Protein AF-R4MIS1-F1 (afdb_monomer)

Foldseek 3Di:
DDDPDPPPPPPPPVVDDLLVVQCVLPVDPALVVLLVLLVVLLVLLVVLLVVLVVLLVVLVVVAVPPDHDDVSVVVSVLSNLVSVVSNVSSVVSNVSSVLSVVVNVVSVVVNVLRDHSVVVVVLVVVLVVLVVVCPPVPCVVVNVVSVPPPSCSVDPPPPPPPPVPSVPVVVVVVVVCVVVVVVVVVVSNDPPDPPPDDD

Structure (mmCIF, N/CA/C/O backbone):
data_AF-R4MIS1-F1
#
_entry.id   AF-R4MIS1-F1
#
loop_
_atom_site.group_PDB
_atom_site.id
_atom_site.type_symbol
_atom_site.label_atom_id
_atom_site.label_alt_id
_atom_site.label_comp_id
_atom_site.label_asym_id
_atom_site.label_entity_id
_atom_site.label_seq_id
_atom_site.pdbx_PDB_ins_code
_atom_site.Cartn_x
_atom_site.Cartn_y
_atom_site.Cartn_z
_atom_site.occupancy
_atom_site.B_iso_or_equiv
_atom_site.auth_seq_id
_atom_site.auth_comp_id
_atom_site.auth_asym_id
_atom_site.auth_atom_id
_atom_site.pdbx_PDB_model_num
ATOM 1 N N . MET A 1 1 ? 33.352 -3.940 19.356 1.00 34.94 1 MET A N 1
ATOM 2 C CA . MET A 1 1 ? 32.421 -5.053 19.054 1.00 34.94 1 MET A CA 1
ATOM 3 C C . MET A 1 1 ? 31.011 -4.515 19.253 1.00 34.94 1 MET A C 1
ATOM 5 O O . MET A 1 1 ? 30.680 -4.221 20.384 1.00 34.94 1 MET A O 1
ATOM 9 N N . VAL A 1 2 ? 30.161 -4.227 18.272 1.00 36.38 2 VAL A N 1
ATOM 10 C CA . VAL A 1 2 ? 30.067 -4.556 16.845 1.00 36.38 2 VAL A CA 1
ATOM 11 C C . VAL A 1 2 ? 29.465 -3.311 16.170 1.00 36.38 2 VAL A C 1
ATOM 13 O O . VAL A 1 2 ? 28.300 -3.003 16.396 1.00 36.38 2 VAL A O 1
ATOM 16 N N . SER A 1 3 ? 30.259 -2.588 15.380 1.00 33.28 3 SER A N 1
ATOM 17 C CA . SER A 1 3 ? 29.791 -1.516 14.488 1.00 33.28 3 SER A CA 1
ATOM 18 C C . SER A 1 3 ? 29.853 -2.086 13.079 1.00 33.28 3 SER A C 1
ATOM 20 O O . SER A 1 3 ? 30.927 -2.149 12.491 1.00 33.28 3 SER A O 1
ATOM 22 N N . GLY A 1 4 ? 28.746 -2.635 12.590 1.00 35.41 4 GLY A N 1
ATOM 23 C CA . GLY A 1 4 ? 28.774 -3.414 11.353 1.00 35.41 4 GLY A CA 1
ATOM 24 C C . GLY A 1 4 ? 27.403 -3.682 10.762 1.00 35.41 4 GLY A C 1
ATOM 25 O O . GLY A 1 4 ? 27.147 -4.819 10.403 1.00 35.41 4 GLY A O 1
ATOM 26 N N . TRP A 1 5 ? 26.509 -2.685 10.713 1.00 34.47 5 TRP A N 1
ATOM 27 C CA . TRP A 1 5 ? 25.218 -2.822 10.015 1.00 34.47 5 TRP A CA 1
ATOM 28 C C . TRP A 1 5 ? 24.735 -1.542 9.296 1.00 34.47 5 TRP A C 1
ATOM 30 O O . TRP A 1 5 ? 23.648 -1.555 8.723 1.00 34.47 5 TRP A O 1
ATOM 40 N N . GLU A 1 6 ? 25.524 -0.460 9.226 1.00 36.69 6 GLU A N 1
ATOM 41 C CA . GLU A 1 6 ? 25.289 0.650 8.281 1.00 36.69 6 GLU A CA 1
ATOM 42 C C . GLU A 1 6 ? 25.833 0.330 6.879 1.00 36.69 6 GLU A C 1
ATOM 44 O O . GLU A 1 6 ? 26.604 1.081 6.289 1.00 36.69 6 GLU A O 1
ATOM 49 N N . GLY A 1 7 ? 25.393 -0.796 6.315 1.00 35.56 7 GLY A N 1
ATOM 50 C CA . GLY A 1 7 ? 25.329 -0.914 4.865 1.00 35.56 7 GLY A CA 1
ATOM 51 C C . GLY A 1 7 ? 24.214 0.009 4.397 1.00 35.56 7 GLY A C 1
ATOM 52 O O . GLY A 1 7 ? 23.032 -0.323 4.509 1.00 35.56 7 GLY A O 1
ATOM 53 N N . GLU A 1 8 ? 24.574 1.208 3.955 1.00 42.19 8 GLU A N 1
ATOM 54 C CA . GLU A 1 8 ? 23.691 2.065 3.182 1.00 42.19 8 GLU A CA 1
ATOM 55 C C . GLU A 1 8 ? 23.326 1.286 1.912 1.00 42.19 8 GLU A C 1
ATOM 57 O O . GLU A 1 8 ? 24.059 1.286 0.932 1.00 42.19 8 GLU A O 1
ATOM 62 N N . TRP A 1 9 ? 22.215 0.546 1.938 1.00 38.88 9 TRP A N 1
ATOM 63 C CA . TRP A 1 9 ? 21.625 -0.052 0.741 1.00 38.88 9 TRP A CA 1
ATOM 64 C C . TRP A 1 9 ? 21.030 1.068 -0.122 1.00 38.88 9 TRP A C 1
ATOM 66 O O . TRP A 1 9 ? 19.816 1.152 -0.314 1.00 38.88 9 TRP A O 1
ATOM 76 N N . VAL A 1 10 ? 21.871 1.987 -0.593 1.00 46.19 10 VAL A N 1
ATOM 77 C CA . VAL A 1 10 ? 21.536 2.818 -1.740 1.00 46.19 10 VAL A CA 1
ATOM 78 C C . VAL A 1 10 ? 21.623 1.877 -2.925 1.00 46.19 10 VAL A C 1
ATOM 80 O O . VAL A 1 10 ? 22.707 1.476 -3.332 1.00 46.19 10 VAL A O 1
ATOM 83 N N . MET A 1 11 ? 20.480 1.465 -3.466 1.00 55.16 11 MET A N 1
ATOM 84 C CA . MET A 1 11 ? 20.489 0.937 -4.824 1.00 55.16 11 MET A CA 1
ATOM 85 C C . MET A 1 11 ? 20.999 2.053 -5.737 1.00 55.16 11 MET A C 1
ATOM 87 O O . MET A 1 11 ? 20.314 3.058 -5.939 1.00 55.16 11 MET A O 1
ATOM 91 N N . GLU A 1 12 ? 22.212 1.896 -6.259 1.00 63.72 12 GLU A N 1
ATOM 92 C CA . GLU A 1 12 ? 22.824 2.838 -7.194 1.00 63.72 12 GLU A CA 1
ATOM 93 C C . GLU A 1 12 ? 22.238 2.659 -8.605 1.00 63.72 12 GLU A C 1
ATOM 95 O O . GLU A 1 12 ? 22.923 2.292 -9.556 1.00 63.72 12 GLU A O 1
ATOM 100 N N . PHE A 1 13 ? 20.947 2.969 -8.765 1.00 66.75 13 PHE A N 1
ATOM 101 C CA . PHE A 1 13 ? 20.306 3.087 -10.081 1.00 66.75 13 PHE A CA 1
ATOM 102 C C . PHE A 1 13 ? 21.071 3.992 -11.070 1.00 66.75 13 PHE A C 1
ATOM 104 O O . PHE A 1 13 ? 21.070 3.670 -12.257 1.00 66.75 13 PHE A O 1
ATOM 111 N N . PRO A 1 14 ? 21.762 5.078 -10.647 1.00 72.50 14 PRO A N 1
ATOM 112 C CA . PRO A 1 14 ? 22.545 5.907 -11.567 1.00 72.50 14 PRO A CA 1
ATOM 113 C C . PRO A 1 14 ? 23.753 5.208 -12.210 1.00 72.50 14 PRO A C 1
ATOM 115 O O . PRO A 1 14 ? 24.232 5.681 -13.236 1.00 72.50 14 PRO A O 1
ATOM 118 N N . VAL A 1 15 ? 24.261 4.126 -11.610 1.00 76.25 15 VAL A N 1
ATOM 119 C CA . VAL A 1 15 ? 25.457 3.405 -12.085 1.00 76.25 15 VAL A CA 1
ATOM 120 C C . VAL A 1 15 ? 25.074 2.178 -12.922 1.00 76.25 15 VAL A C 1
ATOM 122 O O . VAL A 1 15 ? 25.876 1.679 -13.712 1.00 76.25 15 VAL A O 1
ATOM 125 N N . LEU A 1 16 ? 23.827 1.712 -12.807 1.00 77.50 16 LEU A N 1
ATOM 126 C CA . LEU A 1 16 ? 23.295 0.632 -13.630 1.00 77.50 16 LEU A CA 1
ATOM 127 C C . LEU A 1 16 ? 23.046 1.095 -15.074 1.00 77.50 16 LEU A C 1
ATOM 129 O O . LEU A 1 16 ? 22.579 2.215 -15.308 1.00 77.50 16 LEU A O 1
ATOM 133 N N . PRO A 1 17 ? 23.308 0.229 -16.066 1.00 83.81 17 PRO A N 1
ATOM 134 C CA . PRO A 1 17 ? 23.044 0.560 -17.454 1.00 83.81 17 PRO A CA 1
ATOM 135 C C . PRO A 1 17 ? 21.520 0.594 -17.719 1.00 83.81 17 PRO A C 1
ATOM 137 O O . PRO A 1 17 ? 20.744 -0.068 -17.016 1.00 83.81 17 PRO A O 1
ATOM 140 N N . PRO A 1 18 ? 21.057 1.362 -18.723 1.00 83.38 18 PRO A N 1
ATOM 141 C CA . PRO A 1 18 ? 19.630 1.573 -18.982 1.00 83.38 18 PRO A CA 1
ATOM 142 C C . PRO A 1 18 ? 18.861 0.281 -19.292 1.00 83.38 18 PRO A C 1
ATOM 144 O O . PRO A 1 18 ? 17.664 0.213 -19.032 1.00 83.38 18 PRO A O 1
ATOM 147 N N . GLU A 1 19 ? 19.526 -0.760 -19.794 1.00 87.75 19 GLU A N 1
ATOM 148 C CA . GLU A 1 19 ? 18.958 -2.095 -20.013 1.00 87.75 19 GLU A CA 1
ATOM 149 C C . GLU A 1 19 ? 18.464 -2.717 -18.706 1.00 87.75 19 GLU A C 1
ATOM 151 O O . GLU A 1 19 ? 17.365 -3.254 -18.643 1.00 87.75 19 GLU A O 1
ATOM 156 N N . ILE A 1 20 ? 19.269 -2.616 -17.649 1.00 85.62 20 ILE A N 1
ATOM 157 C CA . ILE A 1 20 ? 18.944 -3.210 -16.354 1.00 85.62 20 ILE A CA 1
ATOM 158 C C . ILE A 1 20 ? 17.874 -2.371 -15.660 1.00 85.62 20 ILE A C 1
ATOM 160 O O . ILE A 1 20 ? 16.881 -2.918 -15.193 1.00 85.62 20 ILE A O 1
ATOM 164 N N . ASN A 1 21 ? 18.022 -1.044 -15.661 1.00 85.12 21 ASN A N 1
ATOM 165 C CA . ASN A 1 21 ? 17.036 -0.148 -15.052 1.00 85.12 21 ASN A CA 1
ATOM 166 C C . ASN A 1 21 ? 15.652 -0.266 -15.708 1.00 85.12 21 ASN A C 1
ATOM 168 O O . ASN A 1 21 ? 14.647 -0.325 -15.002 1.00 85.12 21 ASN A O 1
ATOM 172 N N . SER A 1 22 ? 15.593 -0.336 -17.043 1.00 84.31 22 SER A N 1
ATOM 173 C CA . SER A 1 22 ? 14.330 -0.511 -17.770 1.00 84.31 22 SER A CA 1
ATOM 174 C C . SER A 1 22 ? 13.710 -1.878 -17.499 1.00 84.31 22 SER A C 1
ATOM 176 O O . SER A 1 22 ? 12.552 -1.948 -17.107 1.00 84.31 22 SER A O 1
ATOM 178 N N . VAL A 1 23 ? 14.468 -2.972 -17.601 1.00 88.81 23 VAL A N 1
ATOM 179 C CA . VAL A 1 23 ? 13.920 -4.310 -17.337 1.00 88.81 23 VAL A CA 1
ATOM 180 C C . VAL A 1 23 ? 13.405 -4.434 -15.902 1.00 88.81 23 VAL A C 1
ATOM 182 O O . VAL A 1 23 ? 12.286 -4.902 -15.718 1.00 88.81 23 VAL A O 1
ATOM 185 N N . LEU A 1 24 ? 14.150 -3.950 -14.901 1.00 88.81 24 LEU A N 1
ATOM 186 C CA . LEU A 1 24 ? 13.719 -3.985 -13.496 1.00 88.81 24 LEU A CA 1
ATOM 187 C C . LEU A 1 24 ? 12.396 -3.245 -13.261 1.00 88.81 24 LEU A C 1
ATOM 189 O O . LEU A 1 24 ? 11.586 -3.685 -12.446 1.00 88.81 24 LEU A O 1
ATOM 193 N N . MET A 1 25 ? 12.172 -2.134 -13.966 1.00 89.19 25 MET A N 1
ATOM 194 C CA . MET A 1 25 ? 10.945 -1.353 -13.834 1.00 89.19 25 MET A CA 1
ATOM 195 C C . MET A 1 25 ? 9.733 -2.050 -14.478 1.00 89.19 25 MET A C 1
ATOM 197 O O . MET A 1 25 ? 8.622 -1.956 -13.958 1.00 89.19 25 MET A O 1
ATOM 201 N N . TYR A 1 26 ? 9.945 -2.778 -15.579 1.00 89.75 26 TYR A N 1
ATOM 202 C CA . TYR A 1 26 ? 8.876 -3.405 -16.368 1.00 89.75 26 TYR A CA 1
ATOM 203 C C . TYR A 1 26 ? 8.601 -4.877 -16.006 1.00 89.75 26 TYR A C 1
ATOM 205 O O . TYR A 1 26 ? 7.531 -5.386 -16.328 1.00 89.75 26 TYR A O 1
ATOM 213 N N . SER A 1 27 ? 9.517 -5.582 -15.333 1.00 88.19 27 SER A N 1
ATOM 214 C CA . SER A 1 27 ? 9.390 -7.025 -15.052 1.00 88.19 27 SER A CA 1
ATOM 215 C C . SER A 1 27 ? 8.626 -7.373 -13.763 1.00 88.19 27 SER A C 1
ATOM 217 O O . SER A 1 27 ? 8.605 -8.535 -13.359 1.00 88.19 27 SER A O 1
ATOM 219 N N . GLY A 1 28 ? 8.062 -6.384 -13.064 1.00 87.25 28 GLY A N 1
ATOM 220 C CA . GLY A 1 28 ? 7.367 -6.573 -11.786 1.00 87.25 28 GLY A CA 1
ATOM 221 C C . GLY A 1 28 ? 5.874 -6.897 -11.922 1.00 87.25 28 GLY A C 1
ATOM 222 O O . GLY A 1 28 ? 5.277 -6.743 -12.980 1.00 87.25 28 GLY A O 1
ATOM 223 N N . ALA A 1 29 ? 5.233 -7.262 -10.807 1.00 89.75 29 ALA A N 1
ATOM 224 C CA . ALA A 1 29 ? 3.784 -7.514 -10.731 1.00 89.75 29 ALA A CA 1
ATOM 225 C C . ALA A 1 29 ? 2.900 -6.251 -10.899 1.00 89.75 29 ALA A C 1
ATOM 227 O O . ALA A 1 29 ? 1.676 -6.327 -10.788 1.00 89.75 29 ALA A O 1
ATOM 228 N N . GLY A 1 30 ? 3.510 -5.085 -11.135 1.00 91.69 30 GLY A N 1
ATOM 229 C CA . GLY A 1 30 ? 2.828 -3.800 -11.268 1.00 91.69 30 GLY A CA 1
ATOM 230 C C . GLY A 1 30 ? 2.241 -3.267 -9.955 1.00 91.69 30 GLY A C 1
ATOM 231 O O . GLY A 1 30 ? 2.587 -3.711 -8.859 1.00 91.69 30 GLY A O 1
ATOM 232 N N . SER A 1 31 ? 1.341 -2.288 -10.069 1.00 95.25 31 SER A N 1
ATOM 233 C CA . SER A 1 31 ? 0.697 -1.615 -8.932 1.00 95.25 31 SER A CA 1
ATOM 234 C C . SER A 1 31 ? -0.484 -2.389 -8.334 1.00 95.25 31 SER A C 1
ATOM 236 O O . SER A 1 31 ? -0.856 -2.147 -7.183 1.00 95.25 31 SER A O 1
ATOM 238 N N . SER A 1 32 ? -1.055 -3.346 -9.073 1.00 96.12 32 SER A N 1
ATOM 239 C CA . SER A 1 32 ? -2.282 -4.059 -8.687 1.00 96.12 32 SER A CA 1
ATOM 240 C C . SER A 1 32 ? -2.214 -4.731 -7.303 1.00 96.12 32 SER A C 1
ATOM 242 O O . SER A 1 32 ? -3.118 -4.485 -6.500 1.00 96.12 32 SER A O 1
ATOM 244 N N . PRO A 1 33 ? -1.153 -5.481 -6.930 1.00 96.75 33 PRO A N 1
ATOM 245 C CA . PRO A 1 33 ? -1.073 -6.087 -5.599 1.00 96.75 33 PRO A CA 1
ATOM 246 C C . PRO A 1 33 ? -1.053 -5.057 -4.462 1.00 96.75 33 PRO A C 1
ATOM 248 O O . PRO A 1 33 ? -1.605 -5.297 -3.389 1.00 96.75 33 PRO A O 1
ATOM 251 N N . LEU A 1 34 ? -0.439 -3.891 -4.691 1.00 95.94 34 LEU A N 1
ATOM 252 C CA . LEU A 1 34 ? -0.365 -2.826 -3.693 1.00 95.94 34 LEU A CA 1
ATOM 253 C C . LEU A 1 34 ? -1.699 -2.076 -3.562 1.00 95.94 34 LEU A C 1
ATOM 255 O O . LEU A 1 34 ? -2.068 -1.686 -2.456 1.00 95.94 34 LEU A O 1
ATOM 259 N N . LEU A 1 35 ? -2.452 -1.936 -4.658 1.00 98.19 35 LEU A N 1
ATOM 260 C CA . LEU A 1 35 ? -3.831 -1.436 -4.633 1.00 98.19 35 LEU A CA 1
ATOM 261 C C . LEU A 1 35 ? -4.778 -2.408 -3.918 1.00 98.19 35 LEU A C 1
ATOM 263 O O . LEU A 1 35 ? -5.587 -1.972 -3.103 1.00 98.19 35 LEU A O 1
ATOM 267 N N . ALA A 1 36 ? -4.644 -3.714 -4.160 1.00 98.06 36 ALA A N 1
ATOM 268 C CA . ALA A 1 36 ? -5.403 -4.734 -3.438 1.00 98.06 36 ALA A CA 1
ATOM 269 C C . ALA A 1 36 ? -5.094 -4.698 -1.932 1.00 98.06 36 ALA A C 1
ATOM 271 O O . ALA A 1 36 ? -6.005 -4.742 -1.107 1.00 98.06 36 ALA A O 1
ATOM 272 N N . ALA A 1 37 ? -3.818 -4.535 -1.566 1.00 97.62 37 ALA A N 1
ATOM 273 C CA . ALA A 1 37 ? -3.424 -4.341 -0.176 1.00 97.62 37 ALA A CA 1
ATOM 274 C C . ALA A 1 37 ? -4.030 -3.060 0.422 1.00 97.62 37 ALA A C 1
ATOM 276 O O . ALA A 1 37 ? -4.490 -3.092 1.559 1.00 97.62 37 ALA A O 1
ATOM 277 N N . ALA A 1 38 ? -4.062 -1.948 -0.322 1.00 97.88 38 ALA A N 1
ATOM 278 C CA . ALA A 1 38 ? -4.701 -0.711 0.131 1.00 97.88 38 ALA A CA 1
ATOM 279 C C . ALA A 1 38 ? -6.193 -0.924 0.431 1.00 97.88 38 ALA A C 1
ATOM 281 O O . ALA A 1 38 ? -6.645 -0.557 1.510 1.00 97.88 38 ALA A O 1
ATOM 282 N N . ALA A 1 39 ? -6.922 -1.591 -0.468 1.00 98.38 39 ALA A N 1
ATOM 283 C CA . ALA A 1 39 ? -8.332 -1.916 -0.264 1.00 98.38 39 ALA A CA 1
ATOM 284 C C . ALA A 1 39 ? -8.557 -2.821 0.961 1.00 98.38 39 ALA A C 1
ATOM 286 O O . ALA A 1 39 ? -9.485 -2.598 1.731 1.00 98.38 39 ALA A O 1
ATOM 287 N N . ALA A 1 40 ? -7.684 -3.807 1.188 1.00 98.44 40 ALA A N 1
ATOM 288 C CA . ALA A 1 40 ? -7.757 -4.653 2.379 1.00 98.44 40 ALA A CA 1
ATOM 289 C C . ALA A 1 40 ? -7.520 -3.863 3.682 1.00 98.44 40 ALA A C 1
ATOM 291 O O . ALA A 1 40 ? -8.163 -4.140 4.693 1.00 98.44 40 ALA A O 1
ATOM 292 N N . TRP A 1 41 ? -6.621 -2.871 3.667 1.00 98.06 41 TRP A N 1
ATOM 293 C CA . TRP A 1 41 ? -6.409 -1.978 4.811 1.00 98.06 41 TRP A CA 1
ATOM 294 C C . TRP A 1 41 ? -7.605 -1.058 5.071 1.00 98.06 41 TRP A C 1
ATOM 296 O O . TRP A 1 41 ? -7.920 -0.834 6.237 1.00 98.06 41 TRP A O 1
ATOM 306 N N . ASP A 1 42 ? -8.285 -0.572 4.030 1.00 98.50 42 ASP A N 1
ATOM 307 C CA . ASP A 1 42 ? -9.529 0.189 4.202 1.00 98.50 42 ASP A CA 1
ATOM 308 C C . ASP A 1 42 ? -10.640 -0.688 4.790 1.00 98.50 42 ASP A C 1
ATOM 310 O O . ASP A 1 42 ? -11.254 -0.303 5.779 1.00 98.50 42 ASP A O 1
ATOM 314 N N . GLY A 1 43 ? -10.829 -1.907 4.273 1.00 98.38 43 GLY A N 1
ATOM 315 C CA . GLY A 1 43 ? -11.800 -2.847 4.844 1.00 98.38 43 GLY A CA 1
ATOM 316 C C . GLY A 1 43 ? -11.512 -3.161 6.317 1.00 98.38 43 GLY A C 1
ATOM 317 O O . GLY A 1 43 ? -12.417 -3.180 7.146 1.00 98.38 43 GLY A O 1
ATOM 318 N N . LEU A 1 44 ? -10.237 -3.324 6.693 1.00 98.25 44 LEU A N 1
ATOM 319 C CA . LEU A 1 44 ? -9.861 -3.483 8.100 1.00 98.25 44 LEU A CA 1
ATOM 320 C C . LEU A 1 44 ? -10.178 -2.234 8.938 1.00 98.25 44 LEU A C 1
ATOM 322 O O . LEU A 1 44 ? -10.556 -2.365 10.102 1.00 98.25 44 LEU A O 1
ATOM 326 N N . ALA A 1 45 ? -10.006 -1.032 8.386 1.00 97.88 45 ALA A N 1
ATOM 327 C CA . ALA A 1 45 ? -10.360 0.197 9.085 1.00 97.88 45 ALA A CA 1
ATOM 328 C C . ALA A 1 45 ? -11.866 0.286 9.356 1.00 97.88 45 ALA A C 1
ATOM 330 O O . ALA A 1 45 ? -12.259 0.605 10.479 1.00 97.88 45 ALA A O 1
ATOM 331 N N . GLU A 1 46 ? -12.688 -0.051 8.363 1.00 98.31 46 GLU A N 1
ATOM 332 C CA . GLU A 1 46 ? -14.147 -0.081 8.482 1.00 98.31 46 GLU A CA 1
ATOM 333 C C . GLU A 1 46 ? -14.603 -1.071 9.560 1.00 98.31 46 GLU A C 1
ATOM 335 O O . GLU A 1 46 ? -15.371 -0.697 10.448 1.00 98.31 46 GLU A O 1
ATOM 340 N N . GLU A 1 47 ? -14.071 -2.296 9.555 1.00 98.50 47 GLU A N 1
ATOM 341 C CA . GLU A 1 47 ? -14.394 -3.320 10.559 1.00 98.50 47 GLU A CA 1
ATOM 342 C C . GLU A 1 47 ? -13.965 -2.913 11.976 1.00 98.50 47 GLU A C 1
ATOM 344 O O . GLU A 1 47 ? -14.688 -3.118 12.951 1.00 98.50 47 GLU A O 1
ATOM 349 N N . LEU A 1 48 ? -12.797 -2.284 12.128 1.00 97.94 48 LEU A N 1
ATOM 350 C CA . LEU A 1 48 ? -12.348 -1.792 13.434 1.00 97.94 48 LEU A CA 1
ATOM 351 C C . LEU A 1 48 ? -13.175 -0.594 13.916 1.00 97.94 48 LEU A C 1
ATOM 353 O O . LEU A 1 48 ? -13.454 -0.480 15.112 1.00 97.94 48 LEU A O 1
ATOM 357 N N . GLY A 1 49 ? -13.579 0.288 13.000 1.00 97.88 49 GLY A N 1
ATOM 358 C CA . GLY A 1 49 ? -14.471 1.407 13.287 1.00 97.88 49 GLY A CA 1
ATOM 359 C C . GLY A 1 49 ? -15.860 0.932 13.713 1.00 97.88 49 GLY A C 1
ATOM 360 O O . GLY A 1 49 ? -16.378 1.382 14.739 1.00 97.88 49 GLY A O 1
ATOM 361 N N . SER A 1 50 ? -16.438 -0.028 12.986 1.00 98.12 50 SER A N 1
ATOM 362 C CA . SER A 1 50 ? -17.735 -0.628 13.313 1.00 98.12 50 SER A CA 1
ATOM 363 C C . SER A 1 50 ? -17.683 -1.365 14.656 1.00 98.12 50 SER A C 1
ATOM 365 O O . SER A 1 50 ? -18.576 -1.189 15.491 1.00 98.12 50 SER A O 1
ATOM 367 N N . ALA A 1 51 ? -16.596 -2.093 14.930 1.00 97.94 51 ALA A N 1
ATOM 368 C CA . ALA A 1 51 ? -16.363 -2.751 16.209 1.00 97.94 51 ALA A CA 1
ATOM 369 C C . ALA A 1 51 ? -16.267 -1.746 17.367 1.00 97.94 51 ALA A C 1
ATOM 371 O O . ALA A 1 51 ? -16.857 -1.977 18.424 1.00 97.94 51 ALA A O 1
ATOM 372 N N . ALA A 1 52 ? -15.580 -0.613 17.177 1.00 97.19 52 ALA A N 1
ATOM 373 C CA . ALA A 1 52 ? -15.485 0.441 18.188 1.00 97.19 52 ALA A CA 1
ATOM 374 C C . ALA A 1 52 ? -16.865 1.023 18.533 1.00 97.19 52 ALA A C 1
ATOM 376 O O . ALA A 1 52 ? -17.202 1.171 19.711 1.00 97.19 52 ALA A O 1
ATOM 377 N N . VAL A 1 53 ? -17.676 1.312 17.508 1.00 97.19 53 VAL A N 1
ATOM 378 C CA . VAL A 1 53 ? -19.045 1.816 17.680 1.00 97.19 53 VAL A CA 1
ATOM 379 C C . VAL A 1 53 ? -19.916 0.773 18.375 1.00 97.19 53 VAL A C 1
ATOM 381 O O . VAL A 1 53 ? -20.549 1.095 19.378 1.00 97.19 53 VAL A O 1
ATOM 384 N N . SER A 1 54 ? -19.910 -0.473 17.900 1.00 97.50 54 SER A N 1
ATOM 385 C CA . SER A 1 54 ? -20.689 -1.577 18.475 1.00 97.50 54 SER A CA 1
ATOM 386 C C . SER A 1 54 ? -20.350 -1.805 19.951 1.00 97.50 54 SER A C 1
ATOM 388 O O . SER A 1 54 ? -21.241 -1.846 20.801 1.00 97.50 54 SER A O 1
ATOM 390 N N . PHE A 1 55 ? -19.059 -1.838 20.292 1.00 96.00 55 PHE A N 1
ATOM 391 C CA . PHE A 1 55 ? -18.605 -1.969 21.675 1.00 96.00 55 PHE A CA 1
ATOM 392 C C . PHE A 1 55 ? -19.073 -0.794 22.550 1.00 96.00 55 PHE A C 1
ATOM 394 O O . PHE A 1 55 ? -19.519 -0.994 23.684 1.00 96.00 55 PHE A O 1
ATOM 401 N N . GLY A 1 56 ? -19.025 0.429 22.013 1.00 93.50 56 GLY A N 1
ATOM 402 C CA . GLY A 1 56 ? -19.562 1.617 22.672 1.00 93.50 56 GLY A CA 1
ATOM 403 C C . GLY A 1 56 ? -21.067 1.520 22.939 1.00 93.50 56 GLY A C 1
ATOM 404 O O . GLY A 1 56 ? -21.497 1.820 24.051 1.00 93.50 56 GLY A O 1
ATOM 405 N N . GLN A 1 57 ? -21.851 1.044 21.965 1.00 94.38 57 GLN A N 1
ATOM 406 C CA . GLN A 1 57 ? -23.303 0.858 22.100 1.00 94.38 57 GLN A CA 1
ATOM 407 C C . GLN A 1 57 ? -23.666 -0.210 23.136 1.00 94.38 57 GLN A C 1
ATOM 409 O O . GLN A 1 57 ? -24.564 -0.005 23.949 1.00 94.38 57 GLN A O 1
ATOM 414 N N . VAL A 1 58 ? -22.955 -1.341 23.153 1.00 94.12 58 VAL A N 1
ATOM 415 C CA . VAL A 1 58 ? -23.179 -2.390 24.160 1.00 94.12 58 VAL A CA 1
ATOM 416 C C . VAL A 1 58 ? -22.858 -1.866 25.559 1.00 94.12 58 VAL A C 1
ATOM 418 O O . VAL A 1 58 ? -23.632 -2.078 26.493 1.00 94.12 58 VAL A O 1
ATOM 421 N N . THR A 1 59 ? -21.748 -1.139 25.706 1.00 92.44 59 THR A N 1
ATOM 422 C CA . THR A 1 59 ? -21.331 -0.573 26.996 1.00 92.44 59 THR A CA 1
ATOM 423 C C . THR A 1 59 ? -22.333 0.470 27.495 1.00 92.44 59 THR A C 1
ATOM 425 O O . THR A 1 59 ? -22.749 0.419 28.653 1.00 92.44 59 THR A O 1
ATOM 428 N N . SER A 1 60 ? -22.765 1.395 26.631 1.00 90.12 60 SER A N 1
ATOM 429 C CA . SER A 1 60 ? -23.748 2.416 27.004 1.00 90.12 60 SER A CA 1
ATOM 430 C C . SER A 1 60 ? -25.103 1.790 27.338 1.00 90.12 60 SER A C 1
ATOM 432 O O . SER A 1 60 ? -25.653 2.090 28.397 1.00 90.12 60 SER A O 1
ATOM 434 N N . GLY A 1 61 ? -25.592 0.858 26.515 1.00 91.56 61 GLY A N 1
ATOM 435 C CA . GLY A 1 61 ? -26.849 0.145 26.739 1.00 91.56 61 GLY A CA 1
ATOM 436 C C . GLY A 1 61 ? -26.878 -0.622 28.062 1.00 91.56 61 GLY A C 1
ATOM 437 O O . GLY A 1 61 ? -27.870 -0.558 28.787 1.00 91.56 61 GLY A O 1
ATOM 438 N N . LEU A 1 62 ? -25.772 -1.278 28.431 1.00 89.81 62 LEU A N 1
ATOM 439 C CA . LEU A 1 62 ? -25.642 -1.980 29.711 1.00 89.81 62 LEU A CA 1
ATOM 440 C C . LEU A 1 62 ? -25.782 -1.020 30.907 1.00 89.81 62 LEU A C 1
ATOM 442 O O . LEU A 1 62 ? -26.492 -1.329 31.863 1.00 89.81 62 LEU A O 1
ATOM 446 N N . THR A 1 63 ? -25.133 0.148 30.842 1.00 89.50 63 THR A N 1
ATOM 447 C CA . THR A 1 63 ? -25.154 1.151 31.928 1.00 89.50 63 THR A CA 1
ATOM 448 C C . THR A 1 63 ? -26.406 2.028 31.965 1.00 89.50 63 THR A C 1
ATOM 450 O O . THR A 1 63 ? -26.697 2.629 32.997 1.00 89.50 63 THR A O 1
ATOM 453 N N . ALA A 1 64 ? -27.159 2.092 30.865 1.00 86.56 64 ALA A N 1
ATOM 454 C CA . ALA A 1 64 ? -28.448 2.778 30.789 1.00 86.56 64 ALA A CA 1
ATOM 455 C C . ALA A 1 64 ? -29.626 1.901 31.263 1.00 86.56 64 ALA A C 1
ATOM 457 O O . ALA A 1 64 ? -30.727 2.408 31.467 1.00 86.56 64 ALA A O 1
ATOM 458 N N . GLY A 1 65 ? -29.409 0.589 31.413 1.00 84.88 65 GLY A N 1
ATOM 459 C CA . GLY A 1 65 ? -30.418 -0.379 31.840 1.00 84.88 65 GLY A CA 1
ATOM 460 C C . GLY A 1 65 ? -30.613 -0.442 33.358 1.00 84.88 65 GLY A C 1
ATOM 461 O O . GLY A 1 65 ? -30.535 0.556 34.067 1.00 84.88 65 GLY A O 1
ATOM 462 N N . VAL A 1 66 ? -30.881 -1.641 33.879 1.00 86.44 66 VAL A N 1
ATOM 463 C CA . VAL A 1 66 ? -31.139 -1.865 35.318 1.00 86.44 66 VAL A CA 1
ATOM 464 C C . VAL A 1 66 ? -29.859 -1.739 36.159 1.00 86.44 66 VAL A C 1
ATOM 466 O O . VAL A 1 66 ? -29.918 -1.441 37.351 1.00 86.44 66 VAL A O 1
ATOM 469 N N . TRP A 1 67 ? -28.686 -1.943 35.552 1.00 86.69 67 TRP A N 1
ATOM 470 C CA . TRP A 1 67 ? -27.404 -1.859 36.244 1.00 86.69 67 TRP A CA 1
ATOM 471 C C . TRP A 1 67 ? -26.870 -0.421 36.259 1.00 86.69 67 TRP A C 1
ATOM 473 O O . TRP A 1 67 ? -26.171 0.008 35.345 1.00 86.69 67 TRP A O 1
ATOM 483 N N . GLN A 1 68 ? -27.206 0.320 37.317 1.00 89.56 68 GLN A N 1
ATOM 484 C CA . GLN A 1 68 ? -26.830 1.726 37.499 1.00 89.56 68 GLN A CA 1
ATOM 485 C C . GLN A 1 68 ? -26.033 1.947 38.795 1.00 89.56 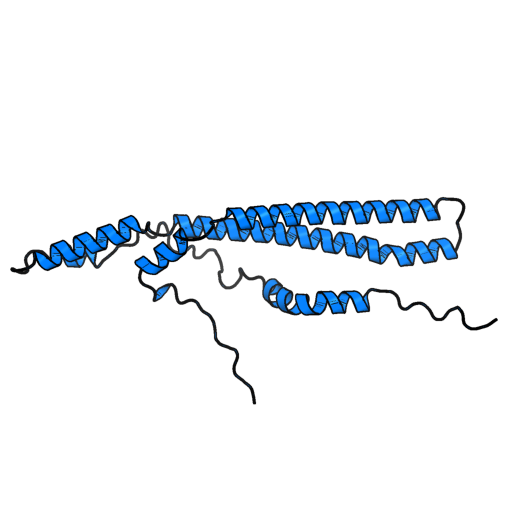68 GLN A C 1
ATOM 487 O O . GLN A 1 68 ? -26.004 1.102 39.690 1.00 89.56 68 GLN A O 1
ATOM 492 N N . GLY A 1 69 ? -25.382 3.108 38.901 1.00 90.06 69 GLY A N 1
ATOM 493 C CA . GLY A 1 69 ? -24.619 3.531 40.080 1.00 90.06 69 GLY A CA 1
ATOM 494 C C . GLY A 1 69 ? -23.100 3.503 39.881 1.00 90.06 69 GLY A C 1
ATOM 495 O O . GLY A 1 69 ? -22.596 3.312 38.774 1.00 90.06 69 GLY A O 1
ATOM 496 N N . ALA A 1 70 ? -22.350 3.708 40.968 1.00 91.50 70 ALA A N 1
ATOM 497 C CA . ALA A 1 70 ? -20.897 3.910 40.917 1.00 91.50 70 ALA A CA 1
ATOM 498 C C . ALA A 1 70 ? -20.129 2.739 40.271 1.00 91.50 70 ALA A C 1
ATOM 500 O O . ALA A 1 70 ? -19.146 2.964 39.567 1.00 91.50 70 ALA A O 1
ATOM 501 N N . ALA A 1 71 ? -20.594 1.500 40.461 1.00 89.81 71 ALA A N 1
ATOM 502 C CA . ALA A 1 71 ? -19.986 0.317 39.851 1.00 89.81 71 ALA A CA 1
ATOM 503 C C . ALA A 1 71 ? -20.168 0.282 38.321 1.00 89.81 71 ALA A C 1
ATOM 505 O O . ALA A 1 71 ? -19.212 0.002 37.600 1.00 89.81 71 ALA A O 1
ATOM 506 N N . ALA A 1 72 ? -21.363 0.621 37.825 1.00 91.62 72 ALA A N 1
ATOM 507 C CA . ALA A 1 72 ? -21.643 0.703 36.392 1.00 91.62 72 ALA A CA 1
ATOM 508 C C . ALA A 1 72 ? -20.820 1.824 35.731 1.00 91.62 72 ALA A C 1
ATOM 510 O O . ALA A 1 72 ? -20.187 1.607 34.698 1.00 91.62 72 ALA A O 1
ATOM 511 N N . ALA A 1 73 ? -20.739 2.994 36.379 1.00 89.94 73 ALA A N 1
ATOM 512 C CA . ALA A 1 73 ? -19.911 4.110 35.917 1.00 89.94 73 ALA A CA 1
ATOM 513 C C . ALA A 1 73 ? -18.414 3.748 35.863 1.00 89.94 73 ALA A C 1
ATOM 515 O O . ALA A 1 73 ? -17.733 4.071 34.888 1.00 89.94 73 ALA A O 1
ATOM 516 N N . ALA A 1 74 ? -17.902 3.035 36.872 1.00 92.12 74 ALA A N 1
ATOM 517 C CA . ALA A 1 74 ? -16.518 2.564 36.888 1.00 92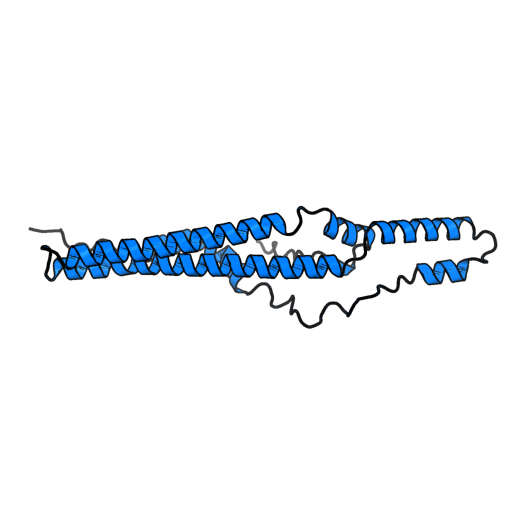.12 74 ALA A CA 1
ATOM 518 C C . ALA A 1 74 ? -16.226 1.568 35.752 1.00 92.12 74 ALA A C 1
ATOM 520 O O . ALA A 1 74 ? -15.157 1.626 35.144 1.00 92.12 74 ALA A O 1
ATOM 521 N N . MET A 1 75 ? -17.175 0.683 35.429 1.00 90.81 75 MET A N 1
ATOM 522 C CA . MET A 1 75 ? -17.012 -0.287 34.343 1.00 90.81 75 MET A CA 1
ATOM 523 C C . MET A 1 75 ? -17.035 0.393 32.966 1.00 90.81 75 MET A C 1
ATOM 525 O O . MET A 1 75 ? -16.141 0.144 32.158 1.00 90.81 75 MET A O 1
ATOM 529 N N . ALA A 1 76 ? -17.956 1.336 32.729 1.00 90.94 76 ALA A N 1
ATOM 530 C CA . ALA A 1 76 ? -17.961 2.140 31.503 1.00 90.94 76 ALA A CA 1
ATOM 531 C C . ALA A 1 76 ? -16.654 2.928 31.315 1.00 90.94 76 ALA A C 1
ATOM 533 O O . ALA A 1 76 ? -16.087 2.945 30.220 1.00 90.94 76 ALA A O 1
ATOM 534 N N . ALA A 1 77 ? -16.128 3.524 32.390 1.00 91.69 77 ALA A N 1
ATOM 535 C CA . ALA A 1 77 ? -14.841 4.215 32.353 1.00 91.69 77 ALA A CA 1
ATOM 536 C C . ALA A 1 77 ? -13.673 3.265 32.025 1.00 91.69 77 ALA A C 1
ATOM 538 O O . ALA A 1 77 ? -12.766 3.644 31.286 1.00 91.69 77 ALA A O 1
ATOM 539 N N . ALA A 1 78 ? -13.701 2.027 32.528 1.00 92.88 78 ALA A N 1
ATOM 540 C CA . ALA A 1 78 ? -12.690 1.012 32.230 1.00 92.88 78 ALA A CA 1
ATOM 541 C C . ALA A 1 78 ? -12.785 0.455 30.796 1.00 92.88 78 ALA A C 1
ATOM 543 O O . ALA A 1 78 ? -11.774 0.033 30.237 1.00 92.88 78 ALA A O 1
ATOM 544 N N . ALA A 1 79 ? -13.978 0.466 30.197 1.00 92.00 79 ALA A N 1
ATOM 545 C CA . ALA A 1 79 ? -14.232 -0.011 28.839 1.00 92.00 79 ALA A CA 1
ATOM 546 C C . ALA A 1 79 ? -13.852 1.024 27.758 1.00 92.00 79 ALA A C 1
ATOM 548 O O . ALA A 1 79 ? -13.392 0.655 26.674 1.00 92.00 79 ALA A O 1
ATOM 549 N N . ALA A 1 80 ? -13.978 2.324 28.050 1.00 90.75 80 ALA A N 1
ATOM 550 C CA . ALA A 1 80 ? -13.716 3.404 27.092 1.00 90.75 80 ALA A CA 1
ATOM 551 C C . ALA A 1 80 ? -12.326 3.358 26.403 1.00 90.75 80 ALA A C 1
ATOM 553 O O . ALA A 1 80 ? -12.265 3.581 25.189 1.00 90.75 80 ALA A O 1
ATOM 554 N N . PRO A 1 81 ? -11.209 3.024 27.088 1.00 95.06 81 PRO A N 1
ATOM 555 C CA . PRO A 1 81 ? -9.898 2.902 26.450 1.00 95.06 81 PRO A CA 1
ATOM 556 C C . PRO A 1 81 ? -9.842 1.853 25.336 1.00 95.06 81 PRO A C 1
ATOM 558 O O . PRO A 1 81 ? -9.093 2.036 24.379 1.00 95.06 81 PRO A O 1
ATOM 561 N N . TYR A 1 82 ? -10.629 0.776 25.427 1.00 93.31 82 TYR A N 1
ATOM 562 C CA . TYR A 1 82 ? -10.657 -0.266 24.400 1.00 93.31 82 TYR A CA 1
ATOM 563 C C . TYR A 1 82 ? -11.355 0.216 23.124 1.00 93.31 82 TYR A C 1
ATOM 565 O O . TYR A 1 82 ? -10.802 0.070 22.035 1.00 93.31 82 TYR A O 1
ATOM 573 N N . ALA A 1 83 ? -12.504 0.888 23.254 1.00 93.81 83 ALA A N 1
ATOM 574 C CA . ALA A 1 83 ? -13.173 1.538 22.124 1.00 93.81 83 ALA A CA 1
ATOM 575 C C . ALA A 1 83 ? -12.265 2.586 21.456 1.00 93.81 83 ALA A C 1
ATOM 577 O O . ALA A 1 83 ? -12.137 2.629 20.233 1.00 93.81 83 ALA A O 1
ATOM 578 N N . GLY A 1 84 ? -11.575 3.396 22.268 1.00 93.00 84 GLY A N 1
ATOM 579 C CA . GLY A 1 84 ? -10.604 4.374 21.776 1.00 93.00 84 GLY A CA 1
ATOM 580 C C . GLY A 1 84 ? -9.410 3.724 21.072 1.00 93.00 84 GLY A C 1
ATOM 581 O O . GLY A 1 84 ? -8.947 4.223 20.045 1.00 93.00 84 GLY A O 1
ATOM 582 N N . TRP A 1 85 ? -8.928 2.587 21.581 1.00 96.44 85 TRP A N 1
ATOM 583 C CA . TRP A 1 85 ? -7.874 1.816 20.932 1.00 96.44 85 TRP A CA 1
ATOM 584 C C . TRP A 1 85 ? -8.325 1.294 19.565 1.00 96.44 85 TRP A C 1
ATOM 586 O O . TRP A 1 85 ? -7.610 1.532 18.593 1.00 96.44 85 TRP A O 1
ATOM 596 N N . LEU A 1 86 ? -9.514 0.690 19.459 1.00 96.81 86 LEU A N 1
ATOM 597 C CA . LEU A 1 86 ? -10.075 0.232 18.181 1.00 96.81 86 LEU A CA 1
ATOM 598 C C . LEU A 1 86 ? -10.145 1.373 17.155 1.00 96.81 86 LEU A C 1
ATOM 600 O O . LEU A 1 86 ? -9.608 1.236 16.057 1.00 96.81 86 LEU A O 1
ATOM 604 N N . GLY A 1 87 ? -10.683 2.534 17.545 1.00 95.94 87 GLY A N 1
ATOM 605 C CA . GLY A 1 87 ? -10.718 3.717 16.677 1.00 95.94 87 GLY A CA 1
ATOM 606 C C . GLY A 1 87 ? -9.325 4.213 16.266 1.00 95.94 87 GLY A C 1
ATOM 607 O O . GLY A 1 87 ? -9.105 4.607 15.123 1.00 95.94 87 GLY A O 1
ATOM 608 N N . SER A 1 88 ? -8.338 4.141 17.167 1.00 96.00 88 SER A N 1
ATOM 609 C CA . SER A 1 88 ? -6.956 4.519 16.844 1.00 96.00 88 SER A CA 1
ATOM 610 C C . SER A 1 88 ? -6.290 3.568 15.844 1.00 96.00 88 SER A C 1
ATOM 612 O O . SER A 1 88 ? -5.481 4.008 15.023 1.00 96.00 88 SER A O 1
ATOM 614 N N . VAL A 1 89 ? -6.625 2.274 15.900 1.00 96.56 89 VAL A N 1
ATOM 615 C CA . VAL A 1 89 ? -6.118 1.274 14.957 1.00 96.56 89 VAL A CA 1
ATOM 616 C C . VAL A 1 89 ? -6.832 1.407 13.613 1.00 96.56 89 VAL A C 1
ATOM 618 O O . VAL A 1 89 ? -6.156 1.334 12.589 1.00 96.56 89 VAL A O 1
ATOM 621 N N . ALA A 1 90 ? -8.136 1.702 13.606 1.00 96.81 90 ALA A N 1
ATOM 622 C CA . ALA A 1 90 ? -8.888 2.013 12.389 1.00 96.81 90 ALA A CA 1
ATOM 623 C C . ALA A 1 90 ? -8.241 3.178 11.617 1.00 96.81 90 ALA A C 1
ATOM 625 O O . ALA A 1 90 ? -7.809 3.005 10.480 1.00 96.81 90 ALA A O 1
ATOM 626 N N . ALA A 1 91 ? -8.008 4.317 12.278 1.00 95.81 91 ALA A N 1
ATOM 627 C CA . ALA A 1 91 ? -7.346 5.469 11.657 1.00 95.81 91 ALA A CA 1
ATOM 628 C C . ALA A 1 91 ? -5.911 5.161 11.177 1.00 95.81 91 ALA A C 1
ATOM 630 O O . ALA A 1 91 ? -5.420 5.724 10.195 1.00 95.81 91 ALA A O 1
ATOM 631 N N . ALA A 1 92 ? -5.195 4.271 11.873 1.00 95.00 92 ALA A N 1
ATOM 632 C CA . ALA A 1 92 ? -3.876 3.830 11.434 1.00 95.00 92 ALA A CA 1
ATOM 633 C C . ALA A 1 92 ? -3.950 2.964 10.166 1.00 95.00 9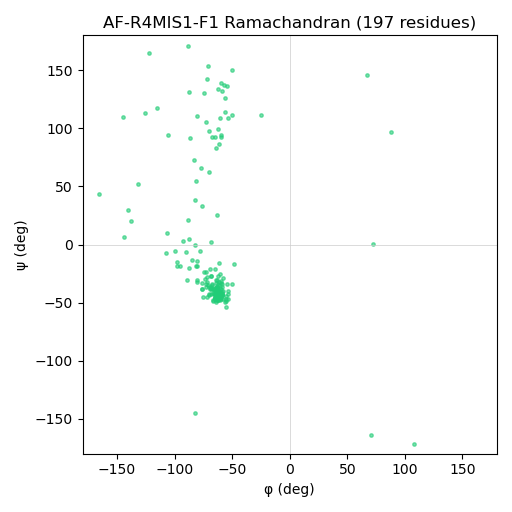2 ALA A C 1
ATOM 635 O O . ALA A 1 92 ? -3.077 3.100 9.308 1.00 95.00 92 ALA A O 1
ATOM 636 N N . ALA A 1 93 ? -4.964 2.105 10.045 1.00 96.06 93 ALA A N 1
ATOM 637 C CA . ALA A 1 93 ? -5.208 1.283 8.864 1.00 96.06 93 ALA A CA 1
ATOM 638 C C . ALA A 1 93 ? -5.546 2.151 7.637 1.00 96.06 93 ALA A C 1
ATOM 640 O O . ALA A 1 93 ? -4.873 2.015 6.613 1.00 96.06 93 ALA A O 1
ATOM 641 N N . GLU A 1 94 ? -6.439 3.140 7.773 1.00 96.69 94 GLU A N 1
ATOM 642 C CA . GLU A 1 94 ? -6.734 4.128 6.713 1.00 96.69 94 GLU A CA 1
ATOM 643 C C . GLU A 1 94 ? -5.463 4.853 6.244 1.00 96.69 94 GLU A C 1
ATOM 645 O O . GLU A 1 94 ? -5.190 5.002 5.050 1.00 96.69 94 GLU A O 1
ATOM 650 N N . ALA A 1 95 ? -4.616 5.274 7.190 1.00 95.75 95 ALA A N 1
ATOM 651 C CA . ALA A 1 95 ? -3.369 5.954 6.864 1.00 95.75 95 ALA A CA 1
ATOM 652 C C . ALA A 1 95 ? -2.386 5.057 6.086 1.00 95.75 95 ALA A C 1
ATOM 654 O O . ALA A 1 95 ? -1.627 5.562 5.252 1.00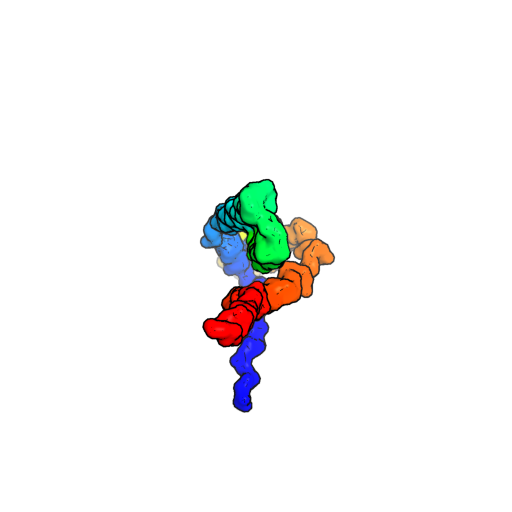 95.75 95 ALA A O 1
ATOM 655 N N . VAL A 1 96 ? -2.369 3.745 6.352 1.00 96.81 96 VAL A N 1
ATOM 656 C CA . VAL A 1 96 ? -1.552 2.778 5.600 1.00 96.81 96 VAL A CA 1
ATOM 657 C C . VAL A 1 96 ? -2.106 2.592 4.190 1.00 96.81 96 VAL A C 1
ATOM 659 O O . VAL A 1 96 ? -1.326 2.621 3.237 1.00 96.81 96 VAL A O 1
ATOM 662 N N . ALA A 1 97 ? -3.426 2.484 4.037 1.00 95.38 97 ALA A N 1
ATOM 663 C CA . ALA A 1 97 ? -4.069 2.407 2.729 1.00 95.38 97 ALA A CA 1
ATOM 664 C C . ALA A 1 97 ? -3.768 3.650 1.872 1.00 95.38 97 ALA A C 1
ATOM 666 O O . ALA A 1 97 ? -3.367 3.541 0.710 1.00 95.38 97 ALA A O 1
ATOM 667 N N . GLY A 1 98 ? -3.864 4.848 2.459 1.00 92.38 98 GLY A N 1
ATOM 668 C CA . GLY A 1 98 ? -3.482 6.101 1.802 1.00 92.38 98 GLY A CA 1
ATOM 669 C C . GLY A 1 98 ? -2.009 6.131 1.376 1.00 92.38 98 GLY A C 1
ATOM 670 O O . GLY A 1 98 ? -1.693 6.513 0.250 1.00 92.38 98 GLY A O 1
ATOM 671 N N . GLN A 1 99 ? -1.091 5.669 2.232 1.00 92.75 99 GLN A N 1
ATOM 672 C CA . GLN A 1 99 ? 0.335 5.578 1.889 1.00 92.75 99 GLN A CA 1
ATOM 673 C C . GLN A 1 99 ? 0.602 4.596 0.746 1.00 92.75 99 GLN A C 1
ATOM 675 O O . GLN A 1 99 ? 1.416 4.896 -0.127 1.00 92.75 99 GLN A O 1
ATOM 680 N N . ALA A 1 100 ? -0.086 3.453 0.722 1.00 95.50 100 ALA A N 1
ATOM 681 C CA . ALA A 1 100 ? 0.036 2.482 -0.360 1.00 95.50 100 ALA A CA 1
ATOM 682 C C . ALA A 1 100 ? -0.342 3.106 -1.715 1.00 95.50 100 ALA A C 1
ATOM 684 O O . ALA A 1 100 ? 0.413 2.974 -2.676 1.00 95.50 100 ALA A O 1
ATOM 685 N N . ARG A 1 101 ? -1.431 3.885 -1.773 1.00 96.50 101 ARG A N 1
ATOM 686 C CA . ARG A 1 101 ? -1.842 4.619 -2.986 1.00 96.50 101 ARG A CA 1
ATOM 687 C C . ARG A 1 101 ? -0.820 5.662 -3.437 1.00 96.50 101 ARG A C 1
ATOM 689 O O . ARG A 1 101 ? -0.562 5.790 -4.629 1.00 96.50 101 ARG A O 1
ATOM 696 N N . VAL A 1 102 ? -0.198 6.379 -2.500 1.00 95.44 102 VAL A N 1
ATOM 697 C CA . VAL A 1 102 ? 0.881 7.327 -2.829 1.00 95.44 102 VAL A CA 1
ATOM 698 C C . VAL A 1 102 ? 2.067 6.600 -3.468 1.00 95.44 102 VAL A C 1
ATOM 700 O O . VAL A 1 102 ? 2.604 7.069 -4.469 1.00 95.44 102 VAL A O 1
ATOM 703 N N . VAL A 1 103 ? 2.464 5.445 -2.926 1.00 92.75 103 VAL A N 1
ATOM 704 C CA . VAL A 1 103 ? 3.557 4.635 -3.491 1.00 92.75 103 VAL A CA 1
ATOM 705 C C . VAL A 1 103 ? 3.203 4.114 -4.885 1.00 92.75 103 VAL A C 1
ATOM 707 O O . VAL A 1 103 ? 4.060 4.150 -5.763 1.00 92.75 103 VAL A O 1
ATOM 710 N N . VAL A 1 104 ? 1.952 3.698 -5.112 1.00 95.25 104 VAL A N 1
ATOM 711 C CA . VAL A 1 104 ? 1.454 3.336 -6.451 1.00 95.25 104 VAL A CA 1
ATOM 712 C C . VAL A 1 104 ? 1.633 4.492 -7.434 1.00 95.25 104 VAL A C 1
ATOM 714 O O . VAL A 1 104 ? 2.236 4.296 -8.485 1.00 95.25 104 VAL A O 1
ATOM 717 N N . GLY A 1 105 ? 1.208 5.706 -7.071 1.00 90.50 105 GLY A N 1
ATOM 718 C CA . GLY A 1 105 ? 1.373 6.877 -7.937 1.00 90.50 105 GLY A CA 1
ATOM 719 C C . GLY A 1 105 ? 2.840 7.183 -8.263 1.00 90.50 105 GLY A C 1
ATOM 720 O O . GLY A 1 105 ? 3.169 7.524 -9.396 1.00 90.50 105 GLY A O 1
ATOM 721 N N . VAL A 1 106 ? 3.749 7.005 -7.296 1.00 90.94 106 VAL A N 1
ATOM 722 C CA . VAL A 1 106 ? 5.197 7.153 -7.531 1.00 90.94 106 VAL A CA 1
ATOM 723 C C . VAL A 1 106 ? 5.723 6.076 -8.483 1.00 90.94 106 VAL A C 1
ATOM 725 O O . VAL A 1 106 ? 6.514 6.392 -9.370 1.00 90.94 106 VAL A O 1
ATOM 728 N N . PHE A 1 107 ? 5.292 4.822 -8.323 1.00 90.38 107 PHE A N 1
ATOM 729 C CA . PHE A 1 107 ? 5.679 3.720 -9.206 1.00 90.38 107 PHE A CA 1
ATOM 730 C C . PHE A 1 107 ? 5.214 3.967 -10.646 1.00 90.38 107 PHE A C 1
ATOM 732 O O . PHE A 1 107 ? 6.011 3.853 -11.571 1.00 90.38 107 PHE A O 1
ATOM 739 N N . GLU A 1 108 ? 3.958 4.361 -10.843 1.00 92.81 108 GLU A N 1
ATOM 740 C CA . GLU A 1 108 ? 3.397 4.608 -12.176 1.00 92.81 108 GLU A CA 1
ATOM 741 C C . GLU A 1 108 ? 4.051 5.815 -12.859 1.00 92.81 108 GLU A C 1
ATOM 743 O O . GLU A 1 108 ? 4.372 5.755 -14.047 1.00 92.81 108 GLU A O 1
ATOM 748 N N . ALA A 1 109 ? 4.352 6.877 -12.104 1.00 87.81 109 ALA A N 1
ATOM 749 C CA . ALA A 1 109 ? 5.119 8.009 -12.618 1.00 87.81 109 ALA A CA 1
ATOM 750 C C . ALA A 1 109 ? 6.547 7.603 -13.027 1.00 87.81 109 ALA A C 1
ATOM 752 O O . ALA A 1 109 ? 7.029 8.015 -14.083 1.00 87.81 109 ALA A O 1
ATOM 753 N N . ALA A 1 110 ? 7.219 6.775 -12.221 1.00 86.25 110 ALA A N 1
ATOM 754 C CA . ALA A 1 110 ? 8.541 6.250 -12.556 1.00 86.25 110 ALA A CA 1
ATOM 755 C C . ALA A 1 110 ? 8.499 5.338 -13.792 1.00 86.25 110 ALA A C 1
ATOM 757 O O . ALA A 1 110 ? 9.396 5.409 -14.632 1.00 86.25 110 ALA A O 1
ATOM 758 N N . LEU A 1 111 ? 7.447 4.527 -13.938 1.00 87.44 111 LEU A N 1
ATOM 759 C CA . LEU A 1 111 ? 7.259 3.637 -15.083 1.00 87.44 111 LEU A CA 1
ATOM 760 C C . LEU A 1 111 ? 7.104 4.455 -16.368 1.00 87.44 111 LEU A C 1
ATOM 762 O O . LEU A 1 111 ? 7.821 4.210 -17.333 1.00 87.44 111 LEU A O 1
ATOM 766 N N . ALA A 1 112 ? 6.246 5.480 -16.344 1.00 87.44 112 ALA A N 1
ATOM 767 C CA . ALA A 1 112 ? 6.015 6.373 -17.479 1.00 87.44 112 ALA A CA 1
ATOM 768 C C . ALA A 1 112 ? 7.261 7.187 -17.874 1.00 87.44 112 ALA A C 1
ATOM 770 O O . ALA A 1 112 ? 7.445 7.512 -19.046 1.00 87.44 112 ALA A O 1
ATOM 771 N N . ALA A 1 113 ? 8.125 7.512 -16.910 1.00 83.69 113 ALA A N 1
ATOM 772 C CA . ALA A 1 113 ? 9.391 8.197 -17.164 1.00 83.69 113 ALA A CA 1
ATOM 773 C C . ALA A 1 113 ? 10.516 7.258 -17.646 1.00 83.69 113 ALA A C 1
ATOM 775 O O . ALA A 1 113 ? 11.549 7.733 -18.123 1.00 83.69 113 ALA A O 1
ATOM 776 N N . THR A 1 114 ? 10.353 5.938 -17.509 1.00 85.00 114 THR A N 1
ATOM 777 C CA . THR A 1 114 ? 11.385 4.955 -17.856 1.00 85.00 114 THR A CA 1
ATOM 778 C C . THR A 1 114 ? 11.293 4.565 -19.327 1.00 85.00 114 THR A C 1
ATOM 780 O O . THR A 1 114 ? 10.229 4.215 -19.834 1.00 85.00 114 THR A O 1
ATOM 783 N N . VAL A 1 115 ? 12.439 4.587 -20.014 1.00 86.56 115 VAL A N 1
ATOM 784 C CA . VAL A 1 115 ? 12.544 4.189 -21.425 1.00 86.56 115 VAL A CA 1
ATOM 785 C C . VAL A 1 115 ? 12.161 2.718 -21.592 1.00 86.56 115 VAL A C 1
ATOM 787 O O . VAL A 1 115 ? 12.647 1.864 -20.853 1.00 86.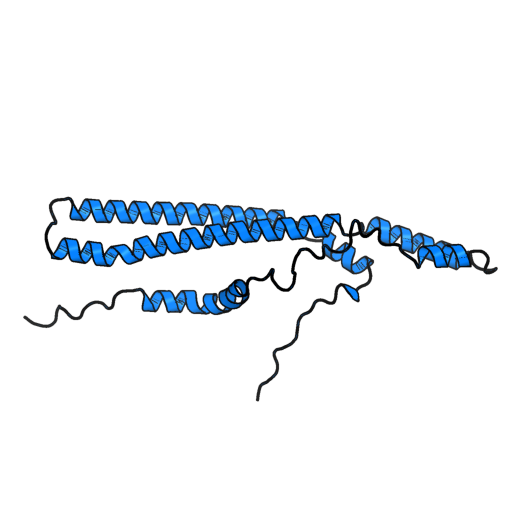56 115 VAL A O 1
ATOM 790 N N . ASP A 1 116 ? 11.331 2.434 -22.596 1.00 87.50 116 ASP A N 1
ATOM 791 C CA . ASP A 1 116 ? 10.893 1.079 -22.927 1.00 87.50 116 ASP A CA 1
ATOM 792 C C . ASP A 1 116 ? 12.092 0.156 -23.265 1.00 87.50 116 ASP A C 1
ATOM 794 O O . ASP A 1 116 ? 12.951 0.539 -24.077 1.00 87.50 116 ASP A O 1
ATOM 798 N N . PRO A 1 117 ? 12.164 -1.065 -22.694 1.00 89.06 117 PRO A N 1
ATOM 799 C CA . PRO A 1 117 ? 13.256 -2.007 -22.945 1.00 89.06 117 PRO A CA 1
ATOM 800 C C . PRO A 1 117 ? 13.493 -2.334 -24.431 1.00 89.06 117 PRO A C 1
ATOM 802 O O . PRO A 1 117 ? 14.642 -2.512 -24.845 1.00 89.06 117 PRO A O 1
ATOM 805 N N . ALA A 1 118 ? 12.447 -2.376 -25.264 1.00 89.25 118 ALA A N 1
ATOM 806 C CA . ALA A 1 118 ? 12.568 -2.643 -26.696 1.00 89.25 118 ALA A CA 1
ATOM 807 C C . ALA A 1 118 ? 13.277 -1.498 -27.433 1.00 89.25 118 ALA A C 1
ATOM 809 O O . ALA A 1 118 ? 14.071 -1.743 -28.345 1.00 89.25 118 ALA A O 1
ATOM 810 N N . LEU A 1 119 ? 13.062 -0.246 -27.009 1.00 89.00 119 LEU A N 1
ATOM 811 C CA . LEU A 1 119 ? 13.777 0.910 -27.5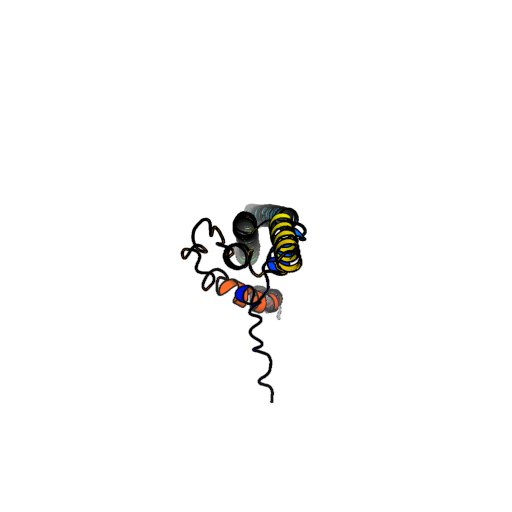59 1.00 89.00 119 LEU A CA 1
ATOM 812 C C . LEU A 1 119 ? 15.261 0.882 -27.182 1.00 89.00 119 LEU A C 1
ATOM 814 O O . LEU A 1 119 ? 16.114 1.195 -28.020 1.00 89.00 119 LEU A O 1
ATOM 818 N N . VAL A 1 120 ? 15.580 0.464 -25.954 1.00 88.12 120 VAL A N 1
ATOM 819 C CA . VAL A 1 120 ? 16.970 0.272 -25.511 1.00 88.12 120 VAL A CA 1
ATOM 820 C C . VAL A 1 120 ? 17.646 -0.821 -26.348 1.00 88.12 120 VAL A C 1
ATOM 822 O O . VAL A 1 120 ? 18.726 -0.599 -26.903 1.00 88.12 120 VAL A O 1
ATOM 825 N N . ALA A 1 121 ? 16.985 -1.967 -26.533 1.00 88.69 121 ALA A N 1
ATOM 826 C CA . ALA A 1 121 ? 17.500 -3.073 -27.340 1.00 88.69 121 ALA A CA 1
ATOM 827 C C . ALA A 1 121 ? 17.705 -2.684 -28.817 1.00 88.69 121 ALA A C 1
ATOM 829 O O . ALA A 1 121 ? 18.759 -2.960 -29.397 1.00 88.69 121 ALA A O 1
ATOM 830 N N . ALA A 1 122 ? 16.745 -1.979 -29.423 1.00 90.00 122 ALA A N 1
ATOM 831 C CA . ALA A 1 122 ? 16.851 -1.498 -30.800 1.00 90.00 122 ALA A CA 1
ATOM 832 C C . ALA A 1 122 ? 18.010 -0.501 -30.979 1.00 90.00 122 ALA A C 1
ATOM 834 O O . ALA A 1 122 ? 18.735 -0.557 -31.979 1.00 90.00 122 ALA A O 1
ATOM 835 N N . ASN A 1 123 ? 18.230 0.387 -30.000 1.00 90.25 12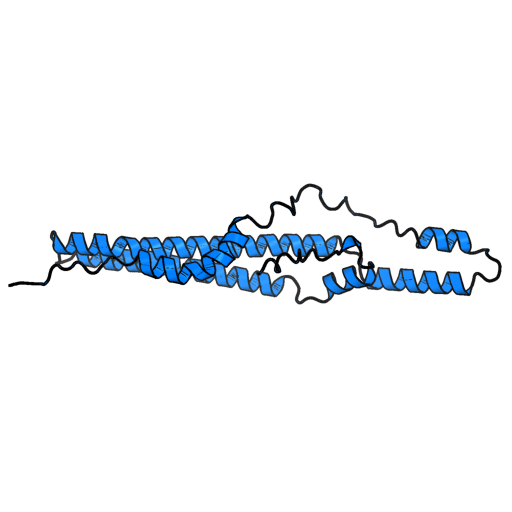3 ASN A N 1
ATOM 836 C CA . ASN A 1 123 ? 19.370 1.301 -30.002 1.00 90.25 123 ASN A CA 1
ATOM 837 C C . ASN A 1 123 ? 20.702 0.531 -30.006 1.00 90.25 123 ASN A C 1
ATOM 839 O O . ASN A 1 123 ? 21.573 0.830 -30.830 1.00 90.25 123 ASN A O 1
ATOM 843 N N . ARG A 1 124 ? 20.826 -0.508 -29.168 1.00 90.75 124 ARG A N 1
ATOM 844 C CA . ARG A 1 124 ? 22.020 -1.365 -29.103 1.00 90.75 124 ARG A CA 1
ATOM 845 C C . ARG A 1 124 ? 22.258 -2.154 -30.382 1.00 90.75 124 ARG A C 1
ATOM 847 O O . ARG A 1 124 ? 23.378 -2.142 -30.889 1.00 90.75 124 ARG A O 1
ATOM 854 N N . ALA A 1 125 ? 21.222 -2.765 -30.952 1.00 91.75 125 ALA A N 1
ATOM 855 C CA . ALA A 1 125 ? 21.335 -3.489 -32.217 1.00 91.75 125 ALA A CA 1
ATOM 856 C C . ALA A 1 125 ? 21.826 -2.572 -33.353 1.00 91.75 125 ALA A C 1
ATOM 858 O O . ALA A 1 125 ? 22.726 -2.928 -34.116 1.00 91.75 125 ALA A O 1
ATOM 859 N N . ARG A 1 126 ? 21.293 -1.344 -33.428 1.00 89.94 126 ARG A N 1
ATOM 860 C CA . ARG A 1 126 ? 21.713 -0.341 -34.419 1.00 89.94 126 ARG A CA 1
ATOM 861 C C . ARG A 1 126 ? 23.157 0.121 -34.199 1.00 89.94 126 ARG A C 1
ATOM 863 O O . ARG A 1 126 ? 23.873 0.333 -35.175 1.00 89.94 126 ARG A O 1
ATOM 870 N N . LEU A 1 127 ? 23.576 0.294 -32.943 1.00 90.50 127 LEU A N 1
ATOM 871 C CA . LEU A 1 127 ? 24.947 0.668 -32.590 1.00 90.50 127 LEU A CA 1
ATOM 872 C C . LEU A 1 127 ? 25.946 -0.402 -33.055 1.00 90.50 127 LEU A C 1
ATOM 874 O O . LEU A 1 127 ? 26.935 -0.063 -33.700 1.00 90.50 127 LEU A O 1
ATOM 878 N N . VAL A 1 128 ? 25.650 -1.679 -32.791 1.00 91.88 128 VAL A N 1
ATOM 879 C CA . VAL A 1 128 ? 26.475 -2.815 -33.234 1.00 91.88 128 VAL A CA 1
ATOM 880 C C . VAL A 1 128 ? 26.542 -2.880 -34.760 1.00 91.88 128 VAL A C 1
ATOM 882 O O . VAL A 1 128 ? 27.634 -2.972 -35.311 1.00 91.88 128 VAL A O 1
ATOM 885 N N . ALA A 1 129 ? 25.409 -2.750 -35.456 1.00 91.56 129 ALA A N 1
ATOM 886 C CA . ALA A 1 129 ? 25.382 -2.761 -36.920 1.00 91.56 129 ALA A CA 1
ATOM 887 C C . ALA A 1 129 ? 26.250 -1.644 -37.532 1.00 91.56 129 ALA A C 1
ATOM 889 O O . ALA A 1 129 ? 27.022 -1.889 -38.460 1.00 91.56 129 ALA A O 1
ATOM 890 N N . LEU A 1 130 ? 26.176 -0.426 -36.982 1.00 91.62 130 LEU A N 1
ATOM 891 C CA . LEU A 1 130 ? 27.012 0.690 -37.430 1.00 91.62 130 LEU A CA 1
ATOM 892 C C . LEU A 1 130 ? 28.497 0.436 -37.165 1.00 91.62 130 LEU A C 1
ATOM 894 O O . LEU A 1 130 ? 29.300 0.714 -38.052 1.00 91.62 130 LEU A O 1
ATOM 898 N N . ALA A 1 131 ? 28.851 -0.120 -36.003 1.00 90.56 131 ALA A N 1
ATOM 899 C CA . ALA A 1 131 ? 30.233 -0.446 -35.661 1.00 90.56 131 ALA A CA 1
ATOM 900 C C . ALA A 1 131 ? 30.825 -1.525 -36.584 1.00 90.56 131 ALA A C 1
ATOM 902 O O . ALA A 1 131 ? 31.936 -1.351 -37.075 1.00 90.56 131 ALA A O 1
ATOM 903 N N . VAL A 1 132 ? 30.065 -2.583 -36.888 1.00 92.75 132 VAL A N 1
ATOM 904 C CA . VAL A 1 132 ? 30.484 -3.650 -37.818 1.00 92.75 132 VAL A CA 1
ATOM 905 C C . VAL A 1 132 ? 30.690 -3.105 -39.234 1.00 92.75 132 VAL A C 1
ATOM 907 O O . VAL A 1 132 ? 31.637 -3.486 -39.913 1.00 92.75 132 VAL A O 1
ATOM 910 N N . SER A 1 133 ? 29.842 -2.169 -39.670 1.00 91.56 133 SER A N 1
ATOM 911 C CA . SER A 1 133 ? 29.973 -1.517 -40.983 1.00 91.56 133 SER A CA 1
ATOM 912 C C . SER A 1 133 ? 31.055 -0.422 -41.051 1.00 91.56 133 SER A C 1
ATOM 914 O O . SER A 1 133 ? 31.322 0.101 -42.132 1.00 91.56 133 SER A O 1
ATOM 916 N N . ASN A 1 134 ? 31.704 -0.062 -39.934 1.00 90.06 134 ASN A N 1
ATOM 917 C CA . ASN A 1 134 ? 32.640 1.069 -39.851 1.00 90.06 134 ASN A CA 1
ATOM 918 C C . ASN A 1 134 ? 34.071 0.745 -40.333 1.00 90.06 134 ASN A C 1
ATOM 920 O O . ASN A 1 134 ? 35.039 1.232 -39.752 1.00 90.06 134 ASN A O 1
ATOM 924 N N . LEU A 1 135 ? 34.230 -0.059 -41.390 1.00 89.94 135 LEU A N 1
ATOM 925 C CA . LEU A 1 135 ? 35.550 -0.484 -41.890 1.00 89.94 135 LEU A CA 1
ATOM 926 C C . LEU A 1 135 ? 36.443 0.697 -42.310 1.00 89.94 135 LEU A C 1
ATOM 928 O O . LEU A 1 135 ? 37.659 0.646 -42.169 1.00 89.94 135 LEU A O 1
ATOM 932 N N . LEU A 1 136 ? 35.821 1.758 -42.831 1.00 90.00 136 LEU A N 1
ATOM 933 C CA . LEU A 1 136 ? 36.491 2.949 -43.363 1.00 90.00 136 LEU A CA 1
ATOM 934 C C . LEU A 1 136 ? 36.354 4.175 -42.444 1.00 90.00 136 LEU A C 1
ATOM 936 O O . LEU A 1 136 ? 36.637 5.293 -42.866 1.00 90.00 136 LEU A O 1
ATOM 940 N N . GLY A 1 137 ? 35.843 4.011 -41.219 1.00 87.31 137 GLY A N 1
ATOM 941 C CA . GLY A 1 137 ? 35.654 5.121 -40.275 1.00 87.31 137 GLY A CA 1
ATOM 942 C C . GLY A 1 137 ? 34.506 6.090 -40.612 1.00 87.31 137 GLY A C 1
ATOM 943 O O . GLY A 1 137 ? 34.261 7.035 -39.859 1.00 87.31 137 GLY A O 1
ATOM 944 N N . GLN A 1 138 ? 33.772 5.869 -41.707 1.00 90.06 138 GLN A N 1
ATOM 945 C CA . GLN A 1 138 ? 32.759 6.798 -42.224 1.00 90.06 138 GLN A CA 1
ATOM 946 C C . GLN A 1 138 ? 31.514 6.929 -41.332 1.00 90.06 138 GLN A C 1
ATOM 948 O O . GLN A 1 138 ? 30.867 7.976 -41.329 1.00 90.06 138 GLN A O 1
ATOM 953 N N . THR A 1 139 ? 31.169 5.907 -40.542 1.00 88.19 139 THR A N 1
ATOM 954 C CA . THR A 1 139 ? 29.965 5.919 -39.688 1.00 88.19 139 THR A CA 1
ATOM 955 C C . THR A 1 139 ? 30.241 6.425 -38.269 1.00 88.19 139 THR A C 1
ATOM 957 O O . THR A 1 139 ? 29.321 6.512 -37.452 1.00 88.19 139 THR A O 1
ATOM 960 N N . THR A 1 140 ? 31.476 6.846 -37.974 1.00 87.62 140 THR A N 1
ATOM 961 C CA . THR A 1 140 ? 31.901 7.349 -36.654 1.00 87.62 140 THR A CA 1
ATOM 962 C C . THR A 1 140 ? 31.019 8.492 -36.110 1.00 87.62 140 THR A C 1
ATOM 964 O O . THR A 1 140 ? 30.626 8.416 -34.941 1.00 87.62 140 THR A O 1
ATOM 967 N N . PRO A 1 141 ? 30.587 9.499 -36.905 1.00 85.94 141 PRO A N 1
ATOM 968 C CA . PRO A 1 141 ? 29.649 10.521 -36.425 1.00 85.94 141 PRO A CA 1
ATOM 969 C C . PRO A 1 141 ? 28.276 9.954 -36.021 1.00 85.94 141 PRO A C 1
ATOM 971 O O . PRO A 1 141 ? 27.685 10.392 -35.033 1.00 85.94 141 PRO A O 1
ATOM 974 N N . ALA A 1 142 ? 27.776 8.944 -36.743 1.00 83.19 142 ALA A N 1
ATOM 975 C CA . ALA A 1 142 ? 26.499 8.293 -36.448 1.00 83.19 142 ALA A CA 1
ATOM 976 C C . ALA A 1 142 ? 26.567 7.407 -35.190 1.00 83.19 142 ALA A C 1
ATOM 978 O O . ALA A 1 142 ? 25.584 7.310 -34.453 1.00 83.19 142 ALA A O 1
ATOM 979 N N . ILE A 1 143 ? 27.724 6.796 -34.918 1.00 83.94 143 ILE A N 1
ATOM 980 C CA . ILE A 1 143 ? 28.007 6.071 -33.670 1.00 83.94 143 ILE A CA 1
ATOM 981 C C . ILE A 1 143 ? 28.052 7.056 -32.494 1.00 83.94 143 ILE A C 1
ATOM 983 O O . ILE A 1 143 ? 27.375 6.843 -31.489 1.00 83.94 143 ILE A O 1
ATOM 987 N N . ALA A 1 144 ? 28.769 8.177 -32.638 1.00 83.38 144 ALA A N 1
ATOM 988 C CA . ALA A 1 144 ? 28.875 9.207 -31.602 1.00 83.38 144 ALA A CA 1
ATOM 989 C C . ALA A 1 144 ? 27.512 9.827 -31.244 1.00 83.38 144 ALA A C 1
ATOM 991 O O . ALA A 1 144 ? 27.205 10.026 -30.066 1.00 83.38 144 ALA A O 1
ATOM 992 N N . ALA A 1 145 ? 26.663 10.079 -32.245 1.00 80.44 145 ALA A N 1
ATOM 993 C CA . ALA A 1 145 ? 25.308 10.583 -32.037 1.00 80.44 145 ALA A CA 1
ATOM 994 C C . ALA A 1 145 ? 24.415 9.604 -31.254 1.00 80.44 145 ALA A C 1
ATOM 996 O O . ALA A 1 145 ? 23.537 10.041 -30.520 1.00 80.44 145 ALA A O 1
ATOM 997 N N . ARG A 1 146 ? 24.639 8.289 -31.383 1.00 76.44 146 ARG A N 1
ATOM 998 C CA . ARG A 1 146 ? 23.849 7.252 -30.694 1.00 76.44 146 ARG A CA 1
ATOM 999 C C . ARG A 1 146 ? 24.397 6.882 -29.322 1.00 76.44 146 ARG A C 1
ATOM 1001 O O . ARG A 1 146 ? 23.604 6.569 -28.444 1.00 76.44 146 ARG A O 1
ATOM 1008 N N . GLY A 1 147 ? 25.715 6.969 -29.121 1.00 63.28 147 GLY A N 1
ATOM 1009 C CA . GLY A 1 147 ? 26.330 6.890 -27.790 1.00 63.28 147 GLY A CA 1
ATOM 1010 C C . GLY A 1 147 ? 25.881 8.039 -26.880 1.00 63.28 147 GLY A C 1
ATOM 1011 O O . GLY A 1 147 ? 25.775 7.874 -25.668 1.00 63.28 147 GLY A O 1
ATOM 1012 N N . ARG A 1 148 ? 25.516 9.184 -27.471 1.00 55.75 148 ARG A N 1
ATOM 1013 C CA . ARG A 1 148 ? 24.752 10.246 -26.811 1.00 55.75 148 ARG A CA 1
ATOM 1014 C C . ARG A 1 148 ? 23.261 9.921 -26.871 1.00 55.75 148 ARG A C 1
ATOM 1016 O O . ARG A 1 148 ? 22.508 10.565 -27.598 1.00 55.75 148 ARG A O 1
ATOM 1023 N N . VAL A 1 149 ? 22.811 8.936 -26.093 1.00 50.16 149 VAL A N 1
ATOM 1024 C CA . VAL A 1 149 ? 21.377 8.824 -25.799 1.00 50.16 149 VAL A CA 1
ATOM 1025 C C . VAL A 1 149 ? 20.991 10.100 -25.056 1.00 50.16 149 VAL A C 1
ATOM 1027 O O . VAL A 1 149 ? 21.242 10.250 -23.862 1.00 50.16 149 VAL A O 1
ATOM 1030 N N . ARG A 1 150 ? 20.407 11.060 -25.780 1.00 40.97 150 ARG A N 1
ATOM 1031 C CA . ARG A 1 150 ? 19.651 12.142 -25.166 1.00 40.97 150 ARG A CA 1
ATOM 1032 C C . ARG A 1 150 ? 18.432 11.446 -24.588 1.00 40.97 150 ARG A C 1
ATOM 1034 O O . ARG A 1 150 ? 17.464 11.207 -25.304 1.00 40.97 150 ARG A O 1
ATOM 1041 N N . LEU A 1 151 ? 18.522 11.043 -23.322 1.00 42.09 151 LEU A N 1
ATOM 1042 C CA . LEU A 1 151 ? 17.332 10.772 -22.540 1.00 42.09 151 LEU A CA 1
ATOM 1043 C C . LEU A 1 151 ? 16.474 12.018 -22.753 1.00 42.09 151 LEU A C 1
ATOM 1045 O O . LEU A 1 151 ? 16.866 13.119 -22.355 1.00 42.09 151 LEU A O 1
ATOM 1049 N N . VAL A 1 152 ? 15.350 11.875 -23.456 1.00 39.28 152 VAL A N 1
ATOM 1050 C CA . VAL A 1 152 ? 14.237 12.788 -23.244 1.00 39.28 152 VAL A CA 1
ATOM 1051 C C . VAL A 1 152 ? 13.847 12.497 -21.804 1.00 39.28 152 VAL A C 1
ATOM 1053 O O . VAL A 1 152 ? 13.007 11.654 -21.525 1.00 39.28 152 VAL A O 1
ATOM 1056 N N . ALA A 1 153 ? 14.569 13.124 -20.875 1.00 39.81 153 ALA A N 1
ATOM 1057 C CA . ALA A 1 153 ? 14.050 13.413 -19.567 1.00 39.81 153 ALA A CA 1
ATOM 1058 C C . ALA A 1 153 ? 12.836 14.280 -19.879 1.00 39.81 153 ALA A C 1
ATOM 1060 O O . ALA A 1 153 ? 12.972 15.465 -20.196 1.00 39.81 153 ALA A O 1
ATOM 1061 N N . ALA A 1 154 ? 11.670 13.644 -19.969 1.00 32.84 154 ALA A N 1
ATOM 1062 C CA . ALA A 1 154 ? 10.403 14.336 -19.966 1.00 32.84 154 ALA A CA 1
ATOM 1063 C C . ALA A 1 154 ? 10.342 15.059 -18.615 1.00 32.84 154 ALA A C 1
ATOM 1065 O O . ALA A 1 154 ? 9.923 14.491 -17.615 1.00 32.84 154 ALA A O 1
ATOM 1066 N N . GLY A 1 155 ? 10.912 16.268 -18.576 1.00 30.86 155 GLY A N 1
ATOM 1067 C CA . GLY A 1 155 ? 11.303 16.924 -17.335 1.00 30.86 155 GLY A CA 1
ATOM 1068 C C . GLY A 1 155 ? 12.444 16.184 -16.643 1.00 30.86 155 GLY A C 1
ATOM 1069 O O . GLY A 1 155 ? 12.539 14.961 -16.685 1.00 30.86 155 GLY A O 1
ATOM 1070 N N . GLY A 1 156 ? 13.342 16.908 -15.977 1.00 32.25 156 GLY A N 1
ATOM 1071 C CA . GLY A 1 156 ? 14.203 16.260 -14.995 1.00 32.25 156 GLY A CA 1
ATOM 1072 C C . GLY A 1 156 ? 13.353 15.418 -14.043 1.00 32.25 156 GLY A C 1
ATOM 1073 O O . GLY A 1 156 ? 12.198 15.763 -13.790 1.00 32.25 156 GLY A O 1
ATOM 1074 N N . TRP A 1 157 ? 13.934 14.333 -13.518 1.00 29.69 157 TRP A N 1
ATOM 1075 C CA . TRP A 1 157 ? 13.545 13.785 -12.217 1.00 29.69 157 TRP A CA 1
ATOM 1076 C C . TRP A 1 157 ? 12.947 14.918 -11.394 1.00 29.69 157 TRP A C 1
ATOM 1078 O O . TRP A 1 157 ? 13.694 15.873 -11.149 1.00 29.69 157 TRP A O 1
ATOM 1088 N N . PRO A 1 158 ? 11.637 14.929 -11.092 1.00 35.44 158 PRO A N 1
ATOM 1089 C CA . PRO A 1 158 ? 11.055 16.108 -10.503 1.00 35.44 158 PRO A CA 1
ATOM 1090 C C . PRO A 1 158 ? 11.844 16.403 -9.238 1.00 35.44 158 PRO A C 1
ATOM 1092 O O . PRO A 1 158 ? 11.798 15.665 -8.253 1.00 35.44 158 PRO A O 1
ATOM 1095 N N . ALA A 1 159 ? 12.543 17.536 -9.269 1.00 35.16 159 ALA A N 1
ATOM 1096 C CA . ALA A 1 159 ? 13.122 18.219 -8.126 1.00 35.16 159 ALA A CA 1
ATOM 1097 C C . ALA A 1 159 ? 12.021 18.700 -7.150 1.00 35.16 159 ALA A C 1
ATOM 1099 O O . ALA A 1 159 ? 12.206 19.638 -6.385 1.00 35.16 159 ALA A O 1
ATOM 1100 N N . THR A 1 160 ? 10.865 18.041 -7.159 1.00 34.59 160 THR A N 1
ATOM 1101 C CA . THR A 1 160 ? 9.655 18.284 -6.383 1.00 34.59 160 THR A CA 1
ATOM 1102 C C . THR A 1 160 ? 9.020 16.974 -5.928 1.00 34.59 160 THR A C 1
ATOM 1104 O O . THR A 1 160 ? 7.827 16.906 -5.661 1.00 34.59 160 THR A O 1
ATOM 1107 N N . ILE A 1 161 ? 9.828 15.940 -5.715 1.00 35.72 161 ILE A N 1
ATOM 1108 C CA . ILE A 1 161 ? 9.554 15.023 -4.621 1.00 35.72 161 ILE A CA 1
ATOM 1109 C C . ILE A 1 161 ? 10.829 14.957 -3.793 1.00 35.72 161 ILE A C 1
ATOM 1111 O O . ILE A 1 161 ? 11.841 14.455 -4.282 1.00 35.72 161 ILE A O 1
ATOM 1115 N N . PRO A 1 162 ? 10.850 15.448 -2.544 1.00 32.53 162 PRO A N 1
ATOM 1116 C CA . PRO A 1 162 ? 11.976 15.167 -1.681 1.00 32.53 162 PRO A CA 1
ATOM 1117 C C . PRO A 1 162 ? 11.989 13.652 -1.431 1.00 32.53 162 PRO A C 1
ATOM 1119 O O . PRO A 1 162 ? 11.387 13.167 -0.479 1.00 32.53 162 PRO A O 1
ATOM 1122 N N . ALA A 1 163 ? 12.722 12.890 -2.248 1.00 31.09 163 ALA A N 1
ATOM 1123 C CA . ALA A 1 163 ? 13.027 11.483 -1.986 1.00 31.09 163 ALA A CA 1
ATOM 1124 C C . ALA A 1 163 ? 13.829 11.333 -0.676 1.00 31.09 163 ALA A C 1
ATOM 1126 O O . ALA A 1 163 ? 13.832 10.281 -0.045 1.00 31.09 163 ALA A O 1
ATOM 1127 N N . ARG A 1 164 ? 14.397 12.438 -0.164 1.00 31.20 164 ARG A N 1
ATOM 1128 C CA . ARG A 1 164 ? 14.958 12.547 1.192 1.00 31.20 164 ARG A CA 1
ATOM 1129 C C . ARG A 1 164 ? 13.923 12.832 2.302 1.00 31.20 164 ARG A C 1
ATOM 1131 O O . ARG A 1 164 ? 14.304 12.931 3.467 1.00 31.20 164 ARG A O 1
ATOM 1138 N N . ARG A 1 165 ? 12.627 12.962 1.977 1.00 35.94 165 ARG A N 1
ATOM 1139 C CA . ARG A 1 165 ? 11.498 13.141 2.920 1.00 35.94 165 ARG A CA 1
ATOM 1140 C C . ARG A 1 165 ? 10.238 12.322 2.565 1.00 35.94 165 ARG A C 1
ATOM 1142 O O . ARG A 1 165 ? 9.169 12.666 3.055 1.00 35.94 165 ARG A O 1
ATOM 1149 N N . LEU A 1 166 ? 10.326 11.252 1.765 1.00 35.28 166 LEU A N 1
ATOM 1150 C CA . LEU A 1 166 ? 9.161 10.398 1.453 1.00 35.28 166 LEU A CA 1
ATOM 1151 C C . LEU A 1 166 ? 9.140 9.014 2.106 1.00 35.28 166 LEU A C 1
ATOM 1153 O O . LEU A 1 166 ? 8.090 8.380 2.121 1.00 35.28 166 LEU A O 1
ATOM 1157 N N . LEU A 1 167 ? 10.204 8.589 2.789 1.00 31.25 167 LEU A N 1
ATOM 1158 C CA . LEU A 1 167 ? 9.933 7.867 4.027 1.00 31.25 167 LEU A CA 1
ATOM 1159 C C . LEU A 1 167 ? 9.640 8.946 5.060 1.00 31.25 167 LEU A C 1
ATOM 1161 O O . LEU A 1 167 ? 10.580 9.646 5.466 1.00 31.25 167 LEU A O 1
ATOM 1165 N N . PRO A 1 168 ? 8.398 9.103 5.553 1.00 33.28 168 PRO A N 1
ATOM 1166 C CA . PRO A 1 168 ? 8.262 9.825 6.794 1.00 33.28 168 PRO A CA 1
ATOM 1167 C C . PRO A 1 168 ? 9.189 9.101 7.777 1.00 33.28 168 PRO A C 1
ATOM 1169 O O . PRO A 1 168 ? 9.211 7.870 7.836 1.00 33.28 168 PRO A O 1
ATOM 1172 N N . ARG A 1 169 ? 9.970 9.834 8.580 1.00 35.56 169 ARG A N 1
ATOM 1173 C CA . ARG A 1 169 ? 10.728 9.243 9.703 1.00 35.56 169 ARG A CA 1
ATOM 1174 C C . ARG A 1 169 ? 9.837 8.334 10.578 1.00 35.56 169 ARG A C 1
ATOM 1176 O O . ARG A 1 169 ? 10.345 7.486 11.309 1.00 35.56 169 ARG A O 1
ATOM 1183 N N . ARG A 1 170 ? 8.507 8.467 10.444 1.00 41.41 170 ARG A N 1
ATOM 1184 C CA . ARG A 1 170 ? 7.485 7.516 10.882 1.00 41.41 170 ARG A CA 1
ATOM 1185 C C . ARG A 1 170 ? 7.679 6.090 10.360 1.00 41.41 170 ARG A C 1
ATOM 1187 O O . ARG A 1 170 ? 7.674 5.246 11.226 1.00 41.41 170 ARG A O 1
ATOM 1194 N N . CYS A 1 171 ? 7.956 5.788 9.086 1.00 37.72 171 CYS A N 1
ATOM 1195 C CA . CYS A 1 171 ? 8.152 4.407 8.594 1.00 37.72 171 CYS A CA 1
ATOM 1196 C C . CYS A 1 171 ? 9.362 3.696 9.227 1.00 37.72 171 CYS A C 1
ATOM 1198 O O . CYS A 1 171 ? 9.278 2.521 9.591 1.00 37.72 171 CYS A O 1
ATOM 1200 N N . ARG A 1 172 ? 10.463 4.422 9.474 1.00 34.25 172 ARG A N 1
ATOM 1201 C CA . ARG A 1 172 ? 11.616 3.890 10.225 1.00 34.25 172 ARG A CA 1
ATOM 1202 C C . ARG A 1 172 ? 11.278 3.714 11.718 1.00 34.25 172 ARG A C 1
ATOM 1204 O O . ARG A 1 172 ? 11.655 2.716 12.326 1.00 34.25 172 ARG A O 1
ATOM 1211 N N . ARG A 1 173 ? 10.454 4.608 12.288 1.00 34.62 173 ARG A N 1
ATOM 1212 C CA . ARG A 1 173 ? 9.804 4.404 13.599 1.00 34.62 173 ARG A CA 1
ATOM 1213 C C . ARG A 1 173 ? 8.721 3.311 13.581 1.00 34.62 173 ARG A C 1
ATOM 1215 O O . ARG A 1 173 ? 8.451 2.786 14.649 1.00 34.62 173 ARG A O 1
ATOM 1222 N N . SER A 1 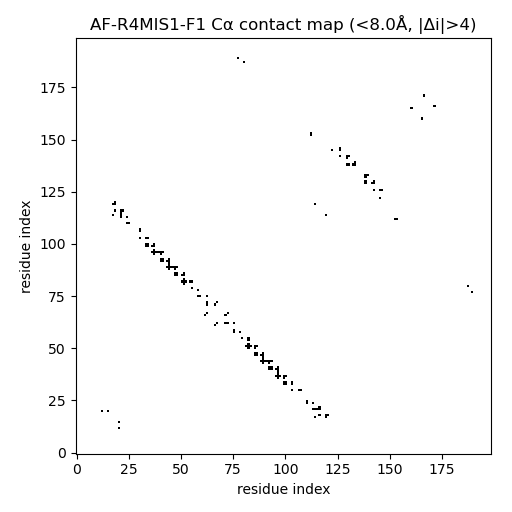174 ? 8.135 2.937 12.439 1.00 29.75 174 SER A N 1
ATOM 1223 C CA . SER A 1 174 ? 7.101 1.897 12.288 1.00 29.75 174 SER A CA 1
ATOM 1224 C C . SER A 1 174 ? 7.703 0.507 12.381 1.00 29.75 174 SER A C 1
ATOM 1226 O O . SER A 1 174 ? 7.121 -0.357 13.018 1.00 29.75 174 SER A O 1
ATOM 1228 N N . ALA A 1 175 ? 8.896 0.296 11.817 1.00 32.47 175 ALA A N 1
ATOM 1229 C CA . ALA A 1 175 ? 9.645 -0.949 11.984 1.00 32.47 175 ALA A CA 1
ATOM 1230 C C . ALA A 1 175 ? 10.096 -1.151 13.444 1.00 32.47 175 ALA A C 1
ATOM 1232 O O . ALA A 1 175 ? 9.978 -2.249 13.982 1.00 32.47 175 ALA A O 1
ATOM 1233 N N . HIS A 1 176 ? 10.499 -0.072 14.125 1.00 32.50 176 HIS A N 1
ATOM 1234 C CA . HIS A 1 176 ? 10.773 -0.094 15.567 1.00 32.50 176 HIS A CA 1
ATOM 1235 C C . HIS A 1 176 ? 9.487 -0.167 16.417 1.00 32.50 176 HIS A C 1
ATOM 1237 O O . HIS A 1 176 ? 9.489 -0.755 17.496 1.00 32.50 176 HIS A O 1
ATOM 1243 N N . ARG A 1 177 ? 8.362 0.377 15.924 1.00 35.06 177 ARG A N 1
ATOM 1244 C CA . ARG A 1 177 ? 7.024 0.226 16.519 1.00 35.06 177 ARG A CA 1
ATOM 1245 C C . ARG A 1 177 ? 6.424 -1.148 16.277 1.00 35.06 177 ARG A C 1
ATOM 1247 O O . ARG A 1 177 ? 5.617 -1.528 17.100 1.00 35.06 177 ARG A O 1
ATOM 1254 N N . ARG A 1 178 ? 6.815 -1.912 15.250 1.00 36.03 178 ARG A N 1
ATOM 1255 C CA . ARG A 1 178 ? 6.376 -3.308 15.046 1.00 36.03 178 ARG A CA 1
ATOM 1256 C C . ARG A 1 178 ? 6.810 -4.212 16.203 1.00 36.03 178 ARG A C 1
ATOM 1258 O O . ARG A 1 178 ? 6.015 -5.030 16.637 1.00 36.03 178 ARG A O 1
ATOM 1265 N N . ARG A 1 179 ? 7.985 -3.972 16.805 1.00 33.75 179 ARG A N 1
ATOM 1266 C CA . ARG A 1 179 ? 8.369 -4.580 18.101 1.00 33.75 179 ARG A CA 1
ATOM 1267 C C . ARG A 1 179 ? 7.532 -4.052 19.280 1.00 33.75 179 ARG A C 1
ATOM 1269 O O . ARG A 1 179 ? 7.302 -4.760 20.248 1.00 33.75 179 ARG A O 1
ATOM 1276 N N . ARG A 1 180 ? 7.019 -2.826 19.163 1.00 39.72 180 ARG A N 1
ATOM 1277 C CA . ARG A 1 180 ? 6.205 -2.118 20.165 1.00 39.72 180 ARG A CA 1
ATOM 1278 C C . ARG A 1 180 ? 4.689 -2.335 20.038 1.00 39.72 180 ARG A C 1
ATOM 1280 O O . ARG A 1 180 ? 3.968 -1.856 20.905 1.00 39.72 180 ARG A O 1
ATOM 1287 N N . TRP A 1 181 ? 4.195 -3.009 18.994 1.00 44.34 181 TRP A N 1
ATOM 1288 C CA . TRP A 1 181 ? 2.782 -3.405 18.896 1.00 44.34 181 TRP A CA 1
ATOM 1289 C C . TRP A 1 181 ? 2.444 -4.389 20.029 1.00 44.34 181 TRP A C 1
ATOM 1291 O O . TRP A 1 181 ? 1.402 -4.244 20.654 1.00 44.34 181 TRP A O 1
ATOM 1301 N N . GLY A 1 182 ? 3.381 -5.275 20.402 1.00 38.06 182 GLY A N 1
ATOM 1302 C CA . GLY A 1 182 ? 3.266 -6.118 21.601 1.00 38.06 182 GLY A CA 1
ATOM 1303 C C . GLY A 1 182 ? 3.458 -5.367 22.930 1.00 38.06 182 GLY A C 1
ATOM 1304 O O . GLY A 1 182 ? 2.750 -5.630 23.894 1.00 38.06 182 GLY A O 1
ATOM 1305 N N . GLU A 1 183 ? 4.362 -4.382 23.001 1.00 36.12 183 GLU A N 1
ATOM 1306 C CA . GLU A 1 183 ? 4.654 -3.667 24.262 1.00 36.12 183 GLU A CA 1
ATOM 1307 C C . GLU A 1 183 ? 3.645 -2.564 24.619 1.00 36.12 183 GLU A C 1
ATOM 1309 O O . GLU A 1 183 ? 3.425 -2.293 25.800 1.00 36.12 183 GLU A O 1
ATOM 1314 N N . VAL A 1 184 ? 3.024 -1.909 23.629 1.00 40.91 184 VAL A N 1
ATOM 1315 C CA . VAL A 1 184 ? 1.903 -0.985 23.885 1.00 40.91 184 VAL A CA 1
ATOM 1316 C C . VAL A 1 184 ? 0.687 -1.776 24.374 1.00 40.91 184 VAL A C 1
ATOM 1318 O O . VAL A 1 184 ? 0.052 -1.333 25.325 1.00 40.91 184 VAL A O 1
ATOM 1321 N N . SER A 1 185 ? 0.461 -2.983 23.836 1.00 45.81 185 SER A N 1
ATOM 1322 C CA . SER A 1 185 ? -0.592 -3.909 24.282 1.00 45.81 185 SER A CA 1
ATOM 1323 C C . SER A 1 185 ? -0.478 -4.300 25.763 1.00 45.81 185 SER A C 1
ATOM 1325 O O . SER A 1 185 ? -1.493 -4.554 26.401 1.00 45.81 185 SER A O 1
ATOM 1327 N N . ALA A 1 186 ? 0.734 -4.313 26.331 1.00 33.00 186 ALA A N 1
ATOM 1328 C CA . ALA A 1 186 ? 0.967 -4.645 27.740 1.00 33.00 186 ALA A CA 1
ATOM 1329 C C . ALA A 1 186 ? 0.859 -3.440 28.699 1.00 33.00 186 ALA A C 1
ATOM 1331 O O . ALA A 1 186 ? 0.674 -3.635 29.896 1.00 33.00 186 ALA A O 1
ATOM 1332 N N . ARG A 1 187 ? 0.978 -2.196 28.206 1.00 38.88 187 ARG A N 1
ATOM 1333 C CA . ARG A 1 187 ? 0.904 -0.976 29.044 1.00 38.88 187 ARG A CA 1
ATOM 1334 C C . ARG A 1 187 ? -0.465 -0.296 29.050 1.00 38.88 187 ARG A C 1
ATOM 1336 O O . ARG A 1 187 ? -0.676 0.572 29.890 1.00 38.88 187 ARG A O 1
ATOM 1343 N N . SER A 1 188 ? -1.359 -0.636 28.119 1.00 37.25 188 SER A N 1
ATOM 1344 C CA . SER A 1 188 ? -2.700 -0.038 28.010 1.00 37.25 188 SER A CA 1
ATOM 1345 C C . SER A 1 188 ? -3.822 -0.885 28.616 1.00 37.25 188 SER A C 1
ATOM 1347 O O . SER A 1 188 ? -4.956 -0.418 28.674 1.00 37.25 188 SER A O 1
ATOM 1349 N N . LEU A 1 189 ? -3.532 -2.108 29.067 1.00 34.53 189 LEU A N 1
ATOM 1350 C CA . LEU A 1 189 ? -4.449 -2.868 29.914 1.00 34.53 189 LEU A CA 1
ATOM 1351 C C . LEU A 1 189 ? -4.421 -2.256 31.325 1.00 34.53 189 LEU A C 1
ATOM 1353 O O . LEU A 1 189 ? -3.326 -2.041 31.855 1.00 34.53 189 LEU A O 1
ATOM 1357 N N . PRO A 1 190 ? -5.576 -1.955 31.946 1.00 35.25 190 PRO A N 1
ATOM 1358 C CA . PRO A 1 190 ? -5.584 -1.493 33.325 1.00 35.25 190 PRO A CA 1
ATOM 1359 C C . PRO A 1 190 ? -4.950 -2.577 34.213 1.00 35.25 190 PRO A C 1
ATOM 1361 O O . PRO A 1 190 ? -5.236 -3.763 34.010 1.00 35.25 190 PRO A O 1
ATOM 1364 N N . PRO A 1 191 ? -4.106 -2.228 35.204 1.00 32.34 191 PRO A N 1
ATOM 1365 C CA . PRO A 1 191 ? -3.784 -3.187 36.247 1.00 32.34 191 PRO A CA 1
ATOM 1366 C C . PRO A 1 191 ? -5.115 -3.631 36.859 1.00 32.34 191 PRO A C 1
ATOM 1368 O O . PRO A 1 191 ? -5.927 -2.790 37.243 1.00 32.34 191 PRO A O 1
ATOM 1371 N N . CYS A 1 192 ? -5.368 -4.940 36.918 1.00 30.00 192 CYS 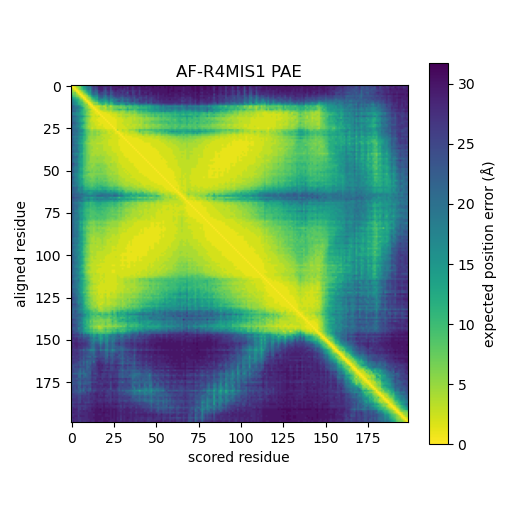A N 1
ATOM 1372 C CA . CYS A 1 192 ? -6.459 -5.457 37.737 1.00 30.00 192 CYS A CA 1
ATOM 1373 C C . CYS A 1 192 ? -6.257 -4.898 39.151 1.00 30.00 192 CYS A C 1
ATOM 1375 O O . CYS A 1 192 ? -5.282 -5.247 39.819 1.00 30.00 192 CYS A O 1
ATOM 1377 N N . SER A 1 193 ? -7.116 -3.966 39.570 1.00 34.25 193 SER A N 1
ATOM 1378 C CA . SER A 1 193 ? -7.010 -3.339 40.885 1.00 34.25 193 SER A CA 1
ATOM 1379 C C . SER A 1 193 ? -7.040 -4.414 41.980 1.00 34.25 193 SER A C 1
ATOM 1381 O O . SER A 1 193 ? -7.878 -5.316 41.922 1.00 34.25 193 SER A O 1
ATOM 1383 N N . PRO A 1 194 ? -6.192 -4.320 43.020 1.00 33.44 194 PRO A N 1
ATOM 1384 C CA . PRO A 1 194 ? -6.089 -5.307 44.099 1.00 33.44 194 PRO A CA 1
ATOM 1385 C C . PRO A 1 194 ? -7.247 -5.226 45.121 1.00 33.44 194 PRO A C 1
ATOM 1387 O O . PRO A 1 194 ? -7.056 -5.490 46.306 1.00 33.44 194 PRO A O 1
ATOM 1390 N N . ALA A 1 195 ? -8.459 -4.865 44.695 1.00 31.08 195 ALA A N 1
ATOM 1391 C CA . ALA A 1 195 ? -9.573 -4.520 45.584 1.00 31.08 195 ALA A CA 1
ATOM 1392 C C . ALA A 1 195 ? -10.454 -5.710 46.029 1.00 31.08 195 ALA A C 1
ATOM 1394 O O . ALA A 1 195 ? -11.576 -5.506 46.478 1.00 31.08 195 ALA A O 1
ATOM 1395 N N . LEU A 1 196 ? -9.947 -6.946 45.963 1.00 33.75 196 LEU A N 1
ATOM 1396 C CA . LEU A 1 196 ? -10.580 -8.130 46.568 1.00 33.75 196 LEU A CA 1
ATOM 1397 C C . LEU A 1 196 ? -9.564 -8.954 47.378 1.00 33.75 196 LEU A C 1
ATOM 1399 O O . LEU A 1 196 ? -9.425 -10.165 47.223 1.00 33.75 196 LEU A O 1
ATOM 1403 N N . ARG A 1 197 ? -8.841 -8.291 48.288 1.00 36.00 197 ARG A N 1
ATOM 1404 C CA . ARG A 1 197 ? -8.297 -8.949 49.484 1.00 36.00 197 ARG A CA 1
ATOM 1405 C C . ARG A 1 197 ? -8.958 -8.340 50.716 1.00 36.00 197 ARG A C 1
ATOM 1407 O O . ARG A 1 197 ? -8.708 -7.181 51.024 1.00 36.00 197 ARG A O 1
ATOM 1414 N N . ARG A 1 198 ? -9.676 -9.201 51.447 1.00 35.19 198 ARG A N 1
ATOM 1415 C CA . ARG A 1 198 ? -10.264 -9.033 52.791 1.00 35.19 198 ARG A CA 1
ATOM 1416 C C . ARG A 1 198 ? -11.672 -8.420 52.827 1.00 35.19 198 ARG A C 1
ATOM 1418 O O . ARG A 1 198 ? -11.829 -7.208 52.915 1.00 35.19 198 ARG A O 1
ATOM 1425 N N . ARG A 1 199 ? -12.681 -9.285 52.918 1.00 36.62 199 ARG A N 1
ATOM 1426 C CA . ARG A 1 199 ? -13.261 -9.674 54.214 1.00 36.62 199 ARG A CA 1
ATOM 1427 C C . ARG A 1 199 ? -13.468 -11.179 54.233 1.00 36.62 199 ARG A C 1
ATOM 1429 O O . ARG A 1 199 ? -13.677 -11.728 53.132 1.00 36.62 199 ARG A O 1
#

Organism: NCBI:txid1310114

InterPro domains:
  IPR000030 PPE domain [PF00823] (13-145)
  IPR038332 PPE superfamily [G3DSA:1.20.1260.20] (11-153)
  IPR038332 PPE superfamily [SSF140459] (13-145)

Nearest PDB structures (foldseek):
  5xfs-assembly1_B  TM=9.128E-01  e=2.073E-07  Mycobacterium tuberculosis H37Rv
  4w4l-assembly1_B  TM=8.933E-01  e=5.713E-05  Mycobacterium tuberculosis str. Erdman = ATCC 35801
  6uuj-assembly3_H  TM=7.982E-01  e=7.852E-05  Mycobacterium tuberculosis H37Rv
  6uuj-assembly2_E  TM=7.979E-01  e=8.731E-05  Mycobacterium tuberculosis H37Rv

Radius of gyration: 29.37 Å; Cα contacts (8 Å, |Δi|>4): 97; chains: 1; bounding box: 68×28×98 Å

pLDDT: mean 73.6, std 25.93, range [29.69, 98.5]

Mean predicted aligned error: 14.07 Å

Solvent-accessible surface area (backbone atoms only — not comparable to full-atom values): 11720 Å² total; per-residue (Å²): 141,84,91,82,75,87,72,76,80,67,80,61,66,91,78,50,55,69,66,57,56,22,43,66,66,71,74,55,86,68,55,59,64,48,52,53,50,20,53,53,26,40,53,50,15,53,53,29,39,50,48,19,51,50,53,47,51,55,48,50,52,50,44,71,51,92,49,62,57,73,69,35,53,52,48,48,63,67,48,48,62,55,34,53,47,32,41,53,50,13,57,49,27,40,52,48,19,53,50,37,53,52,51,38,54,52,51,53,53,51,49,75,70,44,66,58,54,67,59,53,51,53,52,50,55,52,48,51,54,46,59,73,68,32,84,82,58,78,44,53,66,64,47,53,57,59,76,52,68,74,72,78,58,84,55,68,81,63,94,80,57,62,77,92,59,67,63,50,72,58,59,66,47,43,62,61,36,60,69,35,58,63,54,50,63,66,69,71,55,77,76,82,74,84,85,86,74,86,132

Secondary structure (DSSP, 8-state):
------------TTTS-HHHHHHHHHSS--SHHHHHHHHHHHHHHHHHHHHHHHHHHHHHHHHHTT--SHHHHHHHHHHHHHHHHHHHHHHHHHHHHHHHHHHHHHHHHHHHHSPPHHHHHHHHHHHHHHHHT-TTSTTHHHHHHHHS-----SSSS-TTS-TTSSS-HHHHHHHHHHHHHHHHHHHSSPP--------

Sequence (199 aa):
MVSGWEGEWVMEFPVLPPEINSVLMYSGAGSSPLLAAAAAWDGLAEELGSAAVSFGQVTSGLTAGVWQGAAAAAMAAAAAPYAGWLGSVAAAAEAVAGQARVVVGVFEAALAATVDPALVAANRARLVALAVSNLLGQTTPAIAARGRVRLVAAGGWPATIPARRLLPRRCRRSAHRRRRWGEVSARSLPPCSPALRRR